Protein AF-A0A8S4H7A2-F1 (afdb_monomer)

Solvent-accessible surface area (backbone atoms only — not comparable to full-atom values): 16376 Å² total; per-residue (Å²): 145,78,62,74,72,66,72,37,70,70,54,50,32,74,58,41,62,72,49,67,80,36,40,67,47,46,45,48,53,52,53,68,55,73,72,43,77,89,85,39,53,89,35,38,66,83,70,72,69,86,75,44,42,96,46,70,69,40,38,53,50,53,40,40,52,45,18,42,51,46,50,49,40,44,21,34,78,66,70,45,54,79,74,43,62,88,41,84,44,84,48,58,55,58,54,22,52,49,50,52,41,45,52,44,49,45,44,55,68,75,59,59,50,73,66,48,43,52,46,38,45,53,28,36,66,75,75,41,48,66,53,31,67,75,58,66,42,67,69,56,72,82,56,74,57,54,72,71,53,40,54,45,53,37,28,31,45,45,22,58,71,56,41,58,85,40,41,75,70,48,60,64,74,44,82,57,60,45,59,65,40,68,56,39,32,47,7,53,53,42,47,55,50,47,57,54,32,44,74,69,62,74,52,56,68,39,53,39,50,51,50,48,53,52,49,52,55,22,68,74,33,82,92,56,36,87,56,76,88,61,91,53,92,61,89,76,92,76,81,93,68,99,58,80,42,64,47,59,44,80,54,100,90,39,81,43,78,43,46,35,68,77,98,53,75,63,59,73,63,71,73,90,76,91,78,83,87,128

Organism: Plasmodium vivax (NCBI:txid5855)

Mean predicted aligned error: 10.39 Å

Structure (mmCIF, N/CA/C/O backbone):
data_AF-A0A8S4H7A2-F1
#
_entry.id   AF-A0A8S4H7A2-F1
#
loop_
_atom_site.group_PDB
_atom_site.id
_atom_site.type_symbol
_atom_site.label_atom_id
_atom_site.label_alt_id
_atom_site.label_comp_id
_atom_site.label_asym_id
_atom_site.label_entity_id
_atom_site.label_seq_id
_atom_site.pdbx_PDB_ins_code
_atom_site.Cartn_x
_atom_site.Cartn_y
_atom_site.Cartn_z
_atom_site.occupancy
_atom_site.B_iso_or_equiv
_atom_site.auth_seq_id
_atom_site.auth_comp_id
_atom_site.auth_asym_id
_atom_site.auth_atom_id
_atom_site.pdbx_PDB_model_num
ATOM 1 N N . MET A 1 1 ? 7.819 -11.520 15.059 1.00 37.25 1 MET A N 1
ATOM 2 C CA . MET A 1 1 ? 8.134 -12.056 13.715 1.00 37.25 1 MET A CA 1
ATOM 3 C C . MET A 1 1 ? 7.460 -13.416 13.524 1.00 37.25 1 MET A C 1
ATOM 5 O O . MET A 1 1 ? 7.965 -14.397 14.048 1.00 37.25 1 MET A O 1
ATOM 9 N N . SER A 1 2 ? 6.306 -13.430 12.837 1.00 34.25 2 SER A N 1
ATOM 10 C CA . SER A 1 2 ? 5.724 -14.521 12.006 1.00 34.25 2 SER A CA 1
ATOM 11 C C . SER A 1 2 ? 4.267 -14.216 11.583 1.00 34.25 2 SER A C 1
ATOM 13 O O . SER A 1 2 ? 3.755 -14.893 10.697 1.00 34.25 2 SER A O 1
ATOM 15 N N . GLY A 1 3 ? 3.627 -13.179 12.148 1.00 49.59 3 GLY A N 1
ATOM 16 C CA . GLY A 1 3 ? 2.227 -12.810 11.871 1.00 49.59 3 GLY A CA 1
ATOM 17 C C . GLY A 1 3 ? 1.966 -12.025 10.577 1.00 49.59 3 GLY A C 1
ATOM 18 O O . GLY A 1 3 ? 0.858 -12.068 10.066 1.00 49.59 3 GLY A O 1
ATOM 19 N N . ASP A 1 4 ? 2.958 -11.354 9.980 1.00 52.16 4 ASP A N 1
ATOM 20 C CA . ASP A 1 4 ? 2.708 -10.442 8.841 1.00 52.16 4 ASP A CA 1
ATOM 21 C C . ASP A 1 4 ? 2.129 -11.154 7.602 1.00 52.16 4 ASP A C 1
ATOM 23 O O . ASP A 1 4 ? 1.347 -10.578 6.849 1.00 52.16 4 ASP A O 1
ATOM 27 N N . LYS A 1 5 ? 2.463 -12.439 7.404 1.00 58.16 5 LYS A N 1
ATOM 28 C CA . LYS A 1 5 ? 1.896 -13.261 6.319 1.00 58.16 5 LYS A CA 1
ATOM 29 C C . LYS A 1 5 ? 0.475 -13.747 6.611 1.00 58.16 5 LYS A C 1
ATOM 31 O O . LYS A 1 5 ? -0.138 -14.361 5.740 1.00 58.16 5 LYS A O 1
ATOM 36 N N . GLU A 1 6 ? -0.038 -13.575 7.825 1.00 67.75 6 GLU A N 1
ATOM 37 C CA . GLU A 1 6 ? -1.386 -13.992 8.226 1.00 67.75 6 GLU A CA 1
ATOM 38 C C . GLU A 1 6 ? -2.464 -13.029 7.713 1.00 67.75 6 GLU A C 1
ATOM 40 O O . GLU A 1 6 ? -3.581 -13.465 7.435 1.00 67.75 6 GLU A O 1
ATOM 45 N N . TYR A 1 7 ? -2.093 -11.769 7.470 1.00 79.50 7 TYR A N 1
ATOM 46 C CA . TYR A 1 7 ? -3.005 -10.666 7.160 1.00 79.50 7 TYR A CA 1
ATOM 47 C C . TYR A 1 7 ? -2.821 -10.124 5.734 1.00 79.50 7 TYR A C 1
ATOM 49 O O . TYR A 1 7 ? -2.590 -8.931 5.524 1.00 79.50 7 TYR A O 1
ATOM 57 N N . THR A 1 8 ? -2.862 -11.007 4.736 1.00 85.38 8 THR A N 1
ATOM 58 C CA . THR A 1 8 ? -2.916 -10.606 3.317 1.00 85.38 8 THR A CA 1
ATOM 59 C C . THR A 1 8 ? -4.362 -10.422 2.873 1.00 85.38 8 THR A C 1
ATOM 61 O O . THR A 1 8 ? -5.263 -11.056 3.438 1.00 85.38 8 THR A O 1
ATOM 64 N N . LEU A 1 9 ? -4.610 -9.602 1.846 1.00 86.88 9 LEU A N 1
ATOM 65 C CA . LEU A 1 9 ? -5.985 -9.328 1.418 1.00 86.88 9 LEU A CA 1
ATOM 66 C C . LEU A 1 9 ? -6.750 -10.599 1.030 1.00 86.88 9 LEU A C 1
ATOM 68 O O . LEU A 1 9 ? -7.905 -10.768 1.419 1.00 86.88 9 LEU A O 1
ATOM 72 N N . ASP A 1 10 ? -6.108 -11.529 0.323 1.00 85.12 10 ASP A N 1
ATOM 73 C CA . ASP A 1 10 ? -6.742 -12.790 -0.071 1.00 85.12 10 ASP A CA 1
ATOM 74 C C . ASP A 1 10 ? -7.152 -13.650 1.130 1.00 85.12 10 ASP A C 1
ATOM 76 O O . ASP A 1 10 ? -8.210 -14.285 1.112 1.00 85.12 10 ASP A O 1
ATOM 80 N N . LYS A 1 11 ? -6.355 -13.653 2.204 1.00 87.00 11 LYS A N 1
ATOM 81 C CA . LYS A 1 11 ? -6.703 -14.367 3.438 1.00 87.00 11 LYS A CA 1
ATOM 82 C C . LYS A 1 11 ? -7.898 -13.725 4.131 1.00 87.00 11 LYS A C 1
ATOM 84 O O . LYS A 1 11 ? -8.838 -14.438 4.483 1.00 87.00 11 LYS A O 1
ATOM 89 N N . ILE A 1 12 ? -7.899 -12.395 4.240 1.00 85.69 12 ILE A N 1
ATOM 90 C CA . ILE A 1 12 ? -9.018 -11.632 4.804 1.00 85.69 12 ILE A CA 1
ATOM 91 C C . ILE A 1 12 ? -10.288 -11.896 3.987 1.00 85.69 12 ILE A C 1
ATOM 93 O O . ILE A 1 12 ? -11.307 -12.283 4.554 1.00 85.69 12 ILE A O 1
ATOM 97 N N . LYS A 1 13 ? -10.223 -11.799 2.654 1.00 86.31 13 LYS A N 1
ATOM 98 C CA . LYS A 1 13 ? -11.349 -12.080 1.751 1.00 86.31 13 LYS A CA 1
ATOM 99 C C . LYS A 1 13 ? -11.888 -13.499 1.907 1.00 86.31 13 LYS A C 1
ATOM 101 O O . LYS A 1 13 ? -13.098 -13.701 1.846 1.00 86.31 13 LYS A O 1
ATOM 106 N N . ASN A 1 14 ? -11.024 -14.500 2.076 1.00 85.81 14 ASN A N 1
ATOM 107 C CA . ASN A 1 14 ? -11.461 -15.892 2.216 1.00 85.81 14 ASN A CA 1
ATOM 108 C C . ASN A 1 14 ? -12.278 -16.138 3.491 1.00 85.81 14 ASN A C 1
ATOM 110 O O . ASN A 1 14 ? -13.070 -17.079 3.527 1.00 85.81 14 ASN A O 1
ATOM 114 N N . LYS A 1 15 ? -12.112 -15.296 4.515 1.00 84.75 15 LYS A N 1
ATOM 115 C CA . LYS A 1 15 ? -12.937 -15.314 5.731 1.00 84.75 15 LYS A CA 1
ATOM 116 C C . LYS A 1 15 ? -14.135 -14.373 5.631 1.00 84.75 15 LYS A C 1
ATOM 118 O O . LYS A 1 15 ? -15.235 -14.735 6.037 1.00 84.75 15 LYS A O 1
ATOM 123 N N . HIS A 1 16 ? -13.941 -13.233 4.978 1.00 80.69 16 HIS A N 1
ATOM 124 C CA . HIS A 1 16 ? -14.924 -12.169 4.788 1.00 80.69 16 HIS A CA 1
ATOM 125 C C . HIS A 1 16 ? -15.329 -12.060 3.322 1.00 80.69 16 HIS A C 1
ATOM 127 O O . HIS A 1 16 ? -14.967 -11.115 2.621 1.00 80.69 16 HIS A O 1
ATOM 133 N N . LEU A 1 17 ? -16.096 -13.042 2.838 1.00 83.00 17 LEU A N 1
ATOM 134 C CA . LEU A 1 17 ? -16.440 -13.156 1.413 1.00 83.00 17 LEU A CA 1
ATOM 135 C C . LEU A 1 17 ? -17.127 -11.911 0.843 1.00 83.00 17 LEU A C 1
ATOM 137 O O . LEU A 1 17 ? -17.001 -11.653 -0.350 1.00 83.00 17 LEU A O 1
ATOM 141 N N . PHE A 1 18 ? -17.812 -11.119 1.673 1.00 79.81 18 PHE A N 1
ATOM 142 C CA . PHE A 1 18 ? -18.458 -9.880 1.240 1.00 79.81 18 PHE A CA 1
ATOM 143 C C . PHE A 1 18 ? -17.475 -8.851 0.659 1.00 79.81 18 PHE A C 1
ATOM 145 O O . PHE A 1 18 ? -17.904 -8.032 -0.147 1.00 79.81 18 PHE A O 1
ATOM 152 N N . ILE A 1 19 ? -16.182 -8.910 1.014 1.00 83.44 19 ILE A N 1
ATOM 153 C CA . ILE A 1 19 ? -15.131 -8.026 0.477 1.00 83.44 19 ILE A CA 1
ATOM 154 C C . ILE A 1 19 ? -15.055 -8.125 -1.051 1.00 83.44 19 ILE A C 1
ATOM 156 O O . ILE A 1 19 ? -14.768 -7.138 -1.721 1.00 83.44 19 ILE A O 1
ATOM 160 N N . GLN A 1 20 ? -15.380 -9.289 -1.623 1.00 83.31 20 GLN A N 1
ATOM 161 C CA . GLN A 1 20 ? -15.285 -9.508 -3.067 1.00 83.31 20 GLN A CA 1
ATOM 162 C C . GLN A 1 20 ? -16.252 -8.659 -3.902 1.00 83.31 20 GLN A C 1
ATOM 164 O O . GLN A 1 20 ? -16.069 -8.556 -5.108 1.00 83.31 20 GLN A O 1
ATOM 169 N N . ASN A 1 21 ? -17.276 -8.086 -3.267 1.00 81.19 21 ASN A N 1
ATOM 170 C CA . ASN A 1 21 ? -18.297 -7.283 -3.931 1.00 81.19 21 ASN A CA 1
ATOM 171 C C . ASN A 1 21 ? -17.943 -5.786 -3.957 1.00 81.19 21 ASN A C 1
ATOM 173 O O . ASN A 1 21 ? -18.755 -4.991 -4.416 1.00 81.19 21 ASN A O 1
ATOM 177 N N . TYR A 1 22 ? -16.778 -5.401 -3.427 1.00 85.31 22 TYR A N 1
ATOM 178 C CA . TYR A 1 22 ? -16.338 -4.010 -3.362 1.00 85.31 22 TYR A CA 1
ATOM 179 C C . TYR A 1 22 ? -15.386 -3.667 -4.503 1.00 85.31 22 TYR A C 1
ATOM 181 O O . TYR A 1 22 ? -14.537 -4.475 -4.896 1.00 85.31 22 TYR A O 1
ATOM 189 N N . ASP A 1 23 ? -15.480 -2.421 -4.960 1.00 88.00 23 ASP A N 1
ATOM 190 C CA . ASP A 1 23 ? -14.604 -1.840 -5.981 1.00 88.00 23 ASP A CA 1
ATOM 191 C C . ASP A 1 23 ? -13.132 -2.007 -5.614 1.00 88.00 23 ASP A C 1
ATOM 193 O O . ASP A 1 23 ? -12.339 -2.438 -6.446 1.00 88.00 23 ASP A O 1
ATOM 197 N N . PHE A 1 24 ? -12.795 -1.798 -4.336 1.00 88.88 24 PHE A N 1
ATOM 198 C CA . PHE A 1 24 ? -11.458 -2.033 -3.797 1.00 88.88 24 PHE A CA 1
ATOM 199 C C . PHE A 1 24 ? -10.888 -3.406 -4.179 1.00 88.88 24 PHE A C 1
ATOM 201 O O . PHE A 1 24 ? -9.776 -3.489 -4.695 1.00 88.88 24 PHE A O 1
ATOM 208 N N . TYR A 1 25 ? -11.637 -4.490 -3.948 1.00 89.88 25 TYR A N 1
ATOM 209 C CA . TYR A 1 25 ? -11.140 -5.840 -4.222 1.00 89.88 25 TYR A CA 1
ATOM 210 C C . TYR A 1 25 ? -11.020 -6.107 -5.724 1.00 89.88 25 TYR A C 1
ATOM 212 O O . TYR A 1 25 ? -10.079 -6.768 -6.165 1.00 89.88 25 TYR A O 1
ATOM 220 N N . THR A 1 26 ? -11.956 -5.572 -6.511 1.00 90.25 26 THR A N 1
ATOM 221 C CA . THR A 1 26 ? -11.927 -5.663 -7.977 1.00 90.25 26 THR A CA 1
ATOM 222 C C . THR A 1 26 ? -10.687 -4.965 -8.538 1.00 90.25 26 THR A C 1
ATOM 224 O O . THR A 1 26 ? -9.938 -5.566 -9.306 1.00 90.25 26 THR A O 1
ATOM 227 N N . ILE A 1 27 ? -10.419 -3.738 -8.086 1.00 91.56 27 ILE A N 1
ATOM 228 C CA . ILE A 1 27 ? -9.253 -2.941 -8.479 1.00 91.56 27 ILE A CA 1
ATOM 229 C C . ILE A 1 27 ? -7.952 -3.611 -8.019 1.00 91.56 27 ILE A C 1
ATOM 231 O O . ILE A 1 27 ? -7.035 -3.785 -8.820 1.00 91.56 27 ILE A O 1
ATOM 235 N N . TYR A 1 28 ? -7.884 -4.061 -6.761 1.00 92.12 28 TYR A N 1
ATOM 236 C CA . TYR A 1 28 ? -6.716 -4.765 -6.222 1.00 92.12 28 TYR A CA 1
ATOM 237 C C . TYR A 1 28 ? -6.351 -5.991 -7.066 1.00 92.12 28 TYR A C 1
ATOM 239 O O . TYR A 1 28 ? -5.182 -6.209 -7.378 1.00 92.12 28 TYR A O 1
ATOM 247 N N . LYS A 1 29 ? -7.339 -6.804 -7.457 1.00 91.31 29 LYS A N 1
ATOM 248 C CA . LYS A 1 29 ? -7.083 -7.991 -8.282 1.00 91.31 29 LYS A CA 1
ATOM 249 C C . LYS A 1 29 ? -6.512 -7.640 -9.643 1.00 91.31 29 LYS A C 1
ATOM 251 O O . LYS A 1 29 ? -5.610 -8.322 -10.124 1.00 91.31 29 LYS A O 1
ATOM 256 N N . GLU A 1 30 ? -7.018 -6.573 -10.245 1.00 91.31 30 GLU A N 1
ATOM 257 C CA . GLU A 1 30 ? -6.513 -6.100 -11.526 1.00 91.31 30 GLU A CA 1
ATOM 258 C C . GLU A 1 30 ? -5.064 -5.601 -11.422 1.00 91.31 30 GLU A C 1
ATOM 260 O O . GLU A 1 30 ? -4.283 -5.764 -12.362 1.00 91.31 30 GLU A O 1
ATOM 265 N N . PHE A 1 31 ? -4.654 -5.064 -10.271 1.00 92.56 31 PHE A N 1
ATOM 266 C CA . PHE A 1 31 ? -3.255 -4.701 -10.027 1.00 92.56 31 PHE A CA 1
ATOM 267 C C . PHE A 1 31 ? -2.300 -5.896 -10.000 1.00 92.56 31 PHE A C 1
ATOM 269 O O . PHE A 1 31 ? -1.106 -5.741 -10.280 1.00 92.56 31 PHE A O 1
ATOM 276 N N . ASP A 1 32 ? -2.807 -7.093 -9.704 1.00 88.69 32 ASP A N 1
ATOM 277 C CA . ASP A 1 32 ? -2.010 -8.313 -9.717 1.00 88.69 32 ASP A C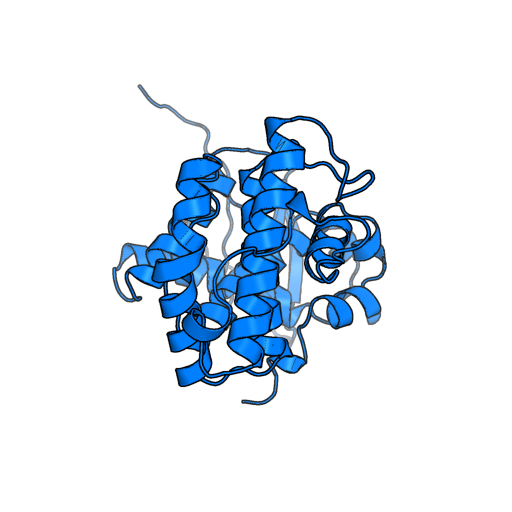A 1
ATOM 278 C C . ASP A 1 32 ? -1.857 -8.957 -11.087 1.00 88.69 32 ASP A C 1
ATOM 280 O O . ASP A 1 32 ? -0.900 -9.723 -11.292 1.00 88.69 32 ASP A O 1
ATOM 284 N N . ASN A 1 33 ? -2.737 -8.606 -12.024 1.00 85.31 33 ASN A N 1
ATOM 285 C CA . ASN A 1 33 ? -2.680 -9.104 -13.384 1.00 85.31 33 ASN A CA 1
ATOM 286 C C . ASN A 1 33 ? -1.371 -8.681 -14.048 1.00 85.31 33 ASN A C 1
ATOM 288 O O . ASN A 1 33 ? -0.955 -7.520 -14.012 1.00 85.31 33 ASN A O 1
ATOM 292 N N . GLN A 1 34 ? -0.696 -9.664 -14.644 1.00 70.31 34 GLN A N 1
ATOM 293 C CA . GLN A 1 34 ? 0.533 -9.408 -15.376 1.00 70.31 34 GLN A CA 1
ATOM 294 C C . GLN A 1 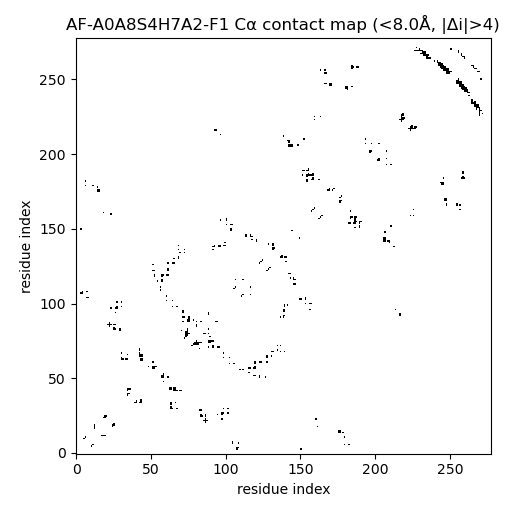34 ? 0.249 -8.497 -16.560 1.00 70.31 34 GLN A C 1
ATOM 296 O O . GLN A 1 34 ? -0.831 -8.526 -17.151 1.00 70.31 34 GLN A O 1
ATOM 301 N N . CYS A 1 35 ? 1.262 -7.727 -16.937 1.00 70.12 35 CYS A N 1
ATOM 302 C CA . CYS A 1 35 ? 1.191 -7.055 -18.209 1.00 70.12 35 CYS A CA 1
ATOM 303 C C . CYS A 1 35 ? 1.357 -8.078 -19.336 1.00 70.12 35 CYS A C 1
ATOM 305 O O . CYS A 1 35 ? 2.439 -8.641 -19.510 1.00 70.12 35 CYS A O 1
ATOM 307 N N . ASP A 1 36 ? 0.272 -8.347 -20.057 1.00 62.31 36 ASP A N 1
ATOM 308 C CA . ASP A 1 36 ? 0.273 -9.206 -21.234 1.00 62.31 36 ASP A CA 1
ATOM 309 C C . ASP A 1 36 ? 0.501 -8.349 -22.485 1.00 62.31 36 ASP A C 1
ATOM 311 O O . ASP A 1 36 ? -0.351 -7.549 -22.886 1.00 62.31 36 ASP A O 1
ATOM 315 N N . SER A 1 37 ? 1.660 -8.533 -23.118 1.00 54.06 37 SER A N 1
ATOM 316 C CA . SER A 1 37 ? 2.054 -7.825 -24.337 1.00 54.06 37 SER A CA 1
ATOM 317 C C . SER A 1 37 ? 1.217 -8.206 -25.566 1.00 54.06 37 SER A C 1
ATOM 319 O O . SER A 1 37 ? 1.370 -7.584 -26.620 1.00 54.06 37 SER A O 1
ATOM 321 N N . ALA A 1 38 ? 0.322 -9.194 -25.473 1.00 54.53 38 ALA A N 1
ATOM 322 C CA . ALA A 1 38 ? -0.631 -9.502 -26.534 1.00 54.53 38 ALA A CA 1
ATOM 323 C C . ALA A 1 38 ? -1.853 -8.565 -26.528 1.00 54.53 38 ALA A C 1
ATOM 325 O O . ALA A 1 38 ? -2.293 -8.162 -27.602 1.00 54.53 38 ALA A O 1
ATOM 326 N N . ASN A 1 39 ? -2.361 -8.185 -25.349 1.00 54.22 39 ASN A N 1
ATOM 327 C CA . ASN A 1 39 ? -3.652 -7.493 -25.212 1.00 54.22 39 ASN A CA 1
ATOM 328 C C . ASN A 1 39 ? -3.562 -6.099 -24.567 1.00 54.22 39 ASN A C 1
ATOM 330 O O . ASN A 1 39 ? -4.452 -5.287 -24.780 1.00 54.22 39 ASN A O 1
ATOM 334 N N . ASN A 1 40 ? -2.495 -5.810 -23.814 1.00 61.03 40 ASN A N 1
ATOM 335 C CA . ASN A 1 40 ? -2.378 -4.638 -22.939 1.00 61.03 40 ASN A CA 1
ATOM 336 C C . ASN A 1 40 ? -0.973 -4.001 -23.022 1.00 61.03 40 ASN A C 1
ATOM 338 O O . ASN A 1 40 ? -0.380 -3.652 -22.002 1.00 61.03 40 ASN A O 1
ATOM 342 N N . ARG A 1 41 ? -0.396 -3.870 -24.229 1.00 63.56 41 ARG A N 1
ATOM 343 C CA . ARG A 1 41 ? 0.973 -3.324 -24.412 1.00 63.56 41 ARG A CA 1
ATOM 344 C C . ARG A 1 41 ? 1.145 -1.935 -23.811 1.00 63.56 41 ARG A C 1
ATOM 346 O O . ARG A 1 41 ? 2.221 -1.616 -23.321 1.00 63.56 41 ARG A O 1
ATOM 353 N N . ASP A 1 42 ? 0.082 -1.150 -23.856 1.00 69.69 42 ASP A N 1
ATOM 354 C CA . ASP A 1 42 ? 0.029 0.260 -23.492 1.00 69.69 42 ASP A CA 1
ATOM 355 C C . ASP A 1 42 ? 0.338 0.479 -22.002 1.00 69.69 42 ASP A C 1
ATOM 357 O O . ASP A 1 42 ? 0.895 1.504 -21.633 1.00 69.69 42 ASP A O 1
ATOM 361 N N . VAL A 1 43 ? 0.011 -0.502 -21.150 1.00 77.00 43 VAL A N 1
ATOM 362 C CA . VAL A 1 43 ? 0.261 -0.476 -19.697 1.00 77.00 43 VAL A CA 1
ATOM 363 C C . VAL A 1 43 ? 1.541 -1.224 -19.309 1.00 77.00 43 VAL A C 1
ATOM 365 O O . VAL A 1 43 ? 1.848 -1.350 -18.127 1.00 77.00 43 VAL A O 1
ATOM 368 N N . CYS A 1 44 ? 2.303 -1.772 -20.259 1.00 82.50 44 CYS A N 1
ATOM 369 C CA . CYS A 1 44 ? 3.531 -2.492 -19.926 1.00 82.50 44 CYS A CA 1
ATOM 370 C C . CYS A 1 44 ? 4.697 -1.528 -19.778 1.00 82.50 44 CYS A C 1
ATOM 372 O O . CYS A 1 44 ? 4.911 -0.669 -20.628 1.00 82.50 44 CYS A O 1
ATOM 374 N N . TYR A 1 45 ? 5.521 -1.756 -18.753 1.00 81.31 45 TYR A N 1
ATOM 375 C CA . TYR A 1 45 ? 6.819 -1.099 -18.659 1.00 81.31 45 TYR A CA 1
ATOM 376 C C . TYR A 1 45 ? 7.627 -1.358 -19.936 1.00 81.31 45 TYR A C 1
ATOM 378 O O . TYR A 1 45 ? 7.954 -2.508 -20.247 1.00 81.31 45 TYR A O 1
ATOM 386 N N . ASN A 1 46 ? 7.927 -0.288 -20.667 1.00 75.75 46 ASN A N 1
ATOM 387 C CA . ASN A 1 46 ? 8.602 -0.315 -21.966 1.00 75.75 46 ASN A CA 1
ATOM 388 C C . ASN A 1 46 ? 10.086 0.103 -21.886 1.00 75.75 46 ASN A C 1
ATOM 390 O O . ASN A 1 46 ? 10.775 0.092 -22.905 1.00 75.75 46 ASN A O 1
ATOM 394 N N . GLY A 1 47 ? 10.576 0.451 -20.691 1.00 73.19 47 GLY A N 1
ATOM 395 C CA . GLY A 1 47 ? 11.966 0.835 -20.443 1.00 73.19 47 GLY A CA 1
ATOM 396 C C . GLY A 1 47 ? 12.933 -0.347 -20.286 1.00 73.19 47 GLY A C 1
ATOM 397 O O . GLY A 1 47 ? 12.552 -1.522 -20.315 1.00 73.19 47 GLY A O 1
ATOM 398 N N . SER A 1 48 ? 14.214 -0.025 -20.079 1.00 71.56 48 SER A N 1
ATOM 399 C CA . SER A 1 48 ? 15.276 -1.012 -19.850 1.00 71.56 48 SER A CA 1
ATOM 400 C C . SER A 1 48 ? 15.047 -1.797 -18.553 1.00 71.56 48 SER A C 1
ATOM 402 O O . SER A 1 48 ? 15.000 -1.243 -17.457 1.00 71.56 48 SER A O 1
ATOM 404 N N . ILE A 1 49 ? 14.929 -3.122 -18.674 1.00 66.75 49 ILE A N 1
ATOM 405 C CA . ILE A 1 49 ? 14.712 -4.035 -17.540 1.00 66.75 49 ILE A CA 1
ATOM 406 C C . ILE A 1 49 ? 15.969 -4.145 -16.668 1.00 66.75 49 ILE A C 1
ATOM 408 O O . ILE A 1 49 ? 15.858 -4.333 -15.456 1.00 66.75 49 ILE A O 1
ATOM 412 N N . GLU A 1 50 ? 17.148 -4.033 -17.282 1.00 62.69 50 GLU A N 1
ATOM 413 C CA . GLU A 1 50 ? 18.450 -4.200 -16.625 1.00 62.69 50 GLU A CA 1
ATOM 414 C C . GLU A 1 50 ? 18.750 -3.071 -15.628 1.00 62.69 50 GLU A C 1
ATOM 416 O O . GLU A 1 50 ? 19.575 -3.239 -14.733 1.00 62.69 50 GLU A O 1
ATOM 421 N N . GLU A 1 51 ? 18.037 -1.947 -15.727 1.00 68.56 51 GLU A N 1
ATOM 422 C CA . GLU A 1 51 ? 18.256 -0.777 -14.877 1.00 68.56 51 GLU A CA 1
ATOM 423 C C . GLU A 1 51 ? 17.379 -0.740 -13.620 1.00 68.56 51 GLU A C 1
ATOM 425 O O . GLU A 1 51 ? 17.714 -0.020 -12.680 1.00 68.56 51 GLU A O 1
ATOM 430 N N . LEU A 1 52 ? 16.292 -1.522 -13.565 1.00 79.25 52 LEU A N 1
ATOM 431 C CA . LEU A 1 52 ? 15.295 -1.426 -12.491 1.00 79.25 52 LEU A CA 1
ATOM 432 C C . LEU A 1 52 ? 15.814 -1.931 -11.140 1.00 79.25 52 LEU A C 1
ATOM 434 O O . LEU A 1 52 ? 15.684 -1.249 -10.126 1.00 79.25 52 LEU A O 1
ATOM 438 N N . SER A 1 53 ? 16.349 -3.153 -11.104 1.00 85.88 53 SER A N 1
ATOM 439 C CA . SER A 1 53 ? 16.938 -3.761 -9.908 1.00 85.88 53 SER A CA 1
ATOM 440 C C . SER A 1 53 ? 17.618 -5.086 -10.247 1.00 85.88 53 SER A C 1
ATOM 442 O O . SER A 1 53 ? 17.164 -5.838 -11.109 1.00 85.88 53 SER A O 1
ATOM 444 N N . GLN A 1 54 ? 18.666 -5.425 -9.495 1.00 87.50 54 GLN A N 1
ATOM 445 C CA . GLN A 1 54 ? 19.274 -6.760 -9.534 1.00 87.50 54 GLN A CA 1
ATOM 446 C C . GLN A 1 54 ? 18.396 -7.840 -8.874 1.00 87.50 54 GLN A C 1
ATOM 448 O O . GLN A 1 54 ? 18.645 -9.030 -9.053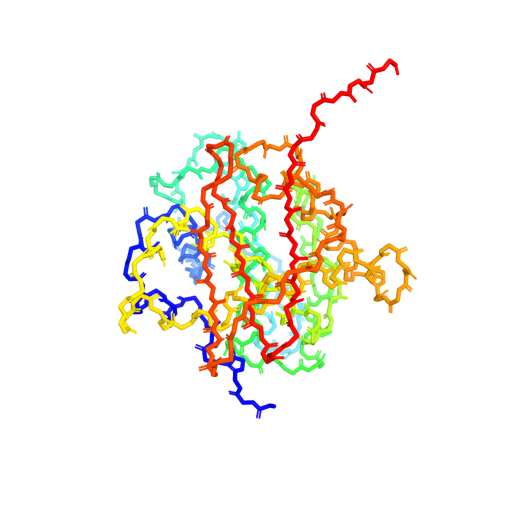 1.00 87.50 54 GLN A O 1
ATOM 453 N N . PHE A 1 55 ? 17.394 -7.445 -8.080 1.00 92.56 55 PHE A N 1
ATOM 454 C CA . PHE A 1 55 ? 16.515 -8.364 -7.358 1.00 92.56 55 PHE A CA 1
ATOM 455 C C . PHE A 1 55 ? 15.281 -8.700 -8.209 1.00 92.56 55 PHE A C 1
ATOM 457 O O . PHE A 1 55 ? 14.457 -7.812 -8.443 1.00 92.56 55 PHE A O 1
ATOM 464 N N . PRO A 1 56 ? 15.075 -9.967 -8.627 1.00 91.75 56 PRO A N 1
ATOM 465 C CA . PRO A 1 56 ? 13.966 -10.329 -9.513 1.00 91.75 56 PRO A CA 1
ATOM 466 C C . PRO A 1 56 ? 12.582 -9.954 -8.966 1.00 91.75 56 PRO A C 1
ATOM 468 O O . PRO A 1 56 ? 11.721 -9.505 -9.724 1.00 91.75 56 PRO A O 1
ATOM 471 N N . LYS A 1 57 ? 12.373 -10.090 -7.647 1.00 93.50 57 LYS A N 1
ATOM 472 C CA . LYS A 1 57 ? 11.122 -9.698 -6.977 1.00 93.50 57 LYS A CA 1
ATOM 473 C C . LYS A 1 57 ? 10.868 -8.195 -7.085 1.00 93.50 57 LYS A C 1
ATOM 475 O O . LYS A 1 57 ? 9.766 -7.786 -7.433 1.00 93.50 57 LYS A O 1
ATOM 480 N N . VAL A 1 58 ? 11.901 -7.386 -6.851 1.00 95.00 58 VAL A N 1
ATOM 481 C CA . VAL A 1 58 ? 11.827 -5.922 -6.950 1.00 95.00 58 VAL A CA 1
ATOM 482 C C . VAL A 1 58 ? 11.524 -5.501 -8.385 1.00 95.00 58 VAL A C 1
ATOM 484 O O . VAL A 1 58 ? 10.593 -4.737 -8.616 1.00 95.00 58 VAL A O 1
ATOM 487 N N . THR A 1 59 ? 12.234 -6.066 -9.363 1.00 92.25 59 THR A N 1
ATOM 488 C CA . THR A 1 59 ? 12.005 -5.789 -10.789 1.00 92.25 59 THR A CA 1
ATOM 489 C C . THR A 1 59 ? 10.580 -6.136 -11.217 1.00 92.25 59 THR A C 1
ATOM 491 O O . THR A 1 59 ? 9.945 -5.371 -11.942 1.00 92.25 59 THR A O 1
ATOM 494 N N . LYS A 1 60 ? 10.042 -7.269 -10.750 1.00 91.38 60 LYS A N 1
ATOM 495 C CA . LYS A 1 60 ? 8.649 -7.666 -11.003 1.00 91.38 60 LYS A CA 1
ATOM 496 C C . LYS A 1 60 ? 7.656 -6.658 -10.411 1.00 91.38 60 LYS A C 1
ATOM 498 O O . LYS A 1 60 ? 6.711 -6.282 -11.103 1.00 91.38 60 LYS A O 1
ATOM 503 N N . LEU A 1 61 ? 7.869 -6.213 -9.170 1.00 94.06 61 LEU A N 1
ATOM 504 C CA . LEU A 1 61 ? 6.987 -5.247 -8.508 1.00 94.06 61 LEU A CA 1
ATOM 505 C C . LEU A 1 61 ? 7.026 -3.869 -9.171 1.00 94.06 61 LEU A C 1
ATOM 507 O O . LEU A 1 61 ? 5.965 -3.308 -9.413 1.00 94.06 61 LEU A O 1
ATOM 511 N N . LEU A 1 62 ? 8.204 -3.362 -9.548 1.00 93.38 62 LEU A N 1
ATOM 512 C CA . LEU A 1 62 ? 8.332 -2.076 -10.248 1.00 93.38 62 LEU A CA 1
ATOM 513 C C . LEU A 1 62 ? 7.599 -2.070 -11.592 1.00 93.38 62 LEU A C 1
ATOM 515 O O . LEU A 1 62 ? 6.896 -1.114 -11.906 1.00 93.38 62 LEU A O 1
ATOM 519 N N . LYS A 1 63 ? 7.693 -3.163 -12.360 1.00 90.25 63 LYS A N 1
ATOM 520 C CA . LYS A 1 63 ? 6.956 -3.309 -13.627 1.00 90.25 63 LYS A CA 1
ATOM 521 C C . LYS A 1 63 ? 5.446 -3.282 -13.428 1.00 90.25 63 LYS A C 1
ATOM 523 O O . LYS A 1 63 ? 4.740 -2.634 -14.196 1.00 90.25 63 LYS A O 1
ATOM 528 N N . LYS A 1 64 ? 4.954 -4.001 -12.415 1.00 91.88 64 LYS A N 1
ATOM 529 C CA . LYS A 1 64 ? 3.529 -3.986 -12.074 1.00 91.88 64 LYS A CA 1
ATOM 530 C C . LYS A 1 64 ? 3.095 -2.596 -11.610 1.00 91.88 64 LYS A C 1
ATOM 532 O O . LYS A 1 64 ? 2.084 -2.102 -12.085 1.00 91.88 64 LYS A O 1
ATOM 537 N N . LEU A 1 65 ? 3.879 -1.953 -10.743 1.00 93.25 65 LEU A N 1
ATOM 538 C CA . LEU A 1 65 ? 3.591 -0.617 -10.230 1.00 93.25 65 LEU A CA 1
ATOM 539 C C . LEU A 1 65 ? 3.462 0.409 -11.363 1.00 93.25 65 LEU A C 1
ATOM 541 O O . LEU A 1 65 ? 2.466 1.123 -11.416 1.00 93.25 65 LEU A O 1
ATOM 545 N N . TYR A 1 66 ? 4.410 0.411 -12.305 1.00 91.19 66 TYR A N 1
ATOM 546 C CA . TYR A 1 66 ? 4.340 1.222 -13.521 1.00 91.19 66 TYR A CA 1
ATOM 547 C C . TYR A 1 66 ? 3.029 1.001 -14.282 1.00 91.19 66 TYR A C 1
ATOM 549 O O . TYR A 1 66 ? 2.290 1.945 -14.560 1.00 91.19 66 TYR A O 1
ATOM 557 N N . GLY A 1 67 ? 2.705 -0.259 -14.587 1.00 89.75 67 GLY A N 1
ATOM 558 C CA . GLY A 1 67 ? 1.508 -0.555 -15.365 1.00 89.75 67 GLY A CA 1
ATOM 559 C C . GLY A 1 67 ? 0.221 -0.195 -14.641 1.00 89.75 67 GLY A C 1
ATOM 560 O O . GLY A 1 67 ? -0.719 0.306 -15.254 1.00 89.75 67 GLY A O 1
ATOM 561 N N . ASN A 1 68 ? 0.193 -0.376 -13.325 1.00 92.19 68 ASN A N 1
ATOM 562 C CA . ASN A 1 68 ? -0.958 -0.036 -12.506 1.00 92.19 68 ASN A CA 1
ATOM 563 C C . ASN A 1 68 ? -1.206 1.478 -12.458 1.00 92.19 68 ASN A C 1
ATOM 565 O O . ASN A 1 68 ? -2.365 1.881 -12.513 1.00 92.19 68 ASN A O 1
ATOM 569 N N . LEU A 1 69 ? -0.161 2.316 -12.465 1.00 91.69 69 LEU A N 1
ATOM 570 C CA . LEU A 1 69 ? -0.321 3.768 -12.629 1.00 91.69 69 LEU A CA 1
ATOM 571 C C . LEU A 1 69 ? -0.984 4.116 -13.967 1.00 91.69 69 LEU A C 1
ATOM 573 O O . LEU A 1 69 ? -1.954 4.872 -13.991 1.00 91.69 69 LEU A O 1
ATOM 577 N N . HIS A 1 70 ? -0.541 3.505 -15.069 1.00 88.44 70 HIS A N 1
ATOM 578 C CA . HIS A 1 70 ? -1.162 3.732 -16.379 1.00 88.44 70 HIS A CA 1
ATOM 579 C C . HIS A 1 70 ? -2.623 3.241 -16.425 1.00 88.44 70 HIS A C 1
ATOM 581 O O . HIS A 1 70 ? -3.478 3.884 -17.046 1.00 88.44 70 HIS A O 1
ATOM 587 N N . LYS A 1 71 ? -2.949 2.120 -15.757 1.00 89.06 71 LYS A N 1
ATOM 588 C CA . LYS A 1 71 ? -4.338 1.634 -15.632 1.00 89.06 71 LYS A CA 1
ATOM 589 C C . LYS A 1 71 ? -5.222 2.645 -14.898 1.00 89.06 71 LYS A C 1
ATOM 591 O O . LYS A 1 71 ? 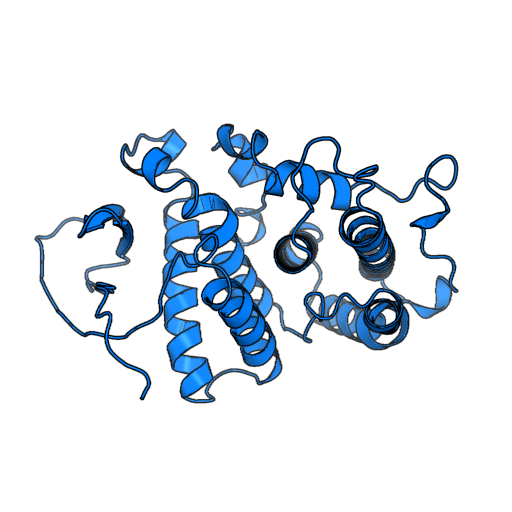-6.326 2.919 -15.373 1.00 89.06 71 LYS A O 1
ATOM 596 N N . ILE A 1 72 ? -4.741 3.216 -13.788 1.00 90.38 72 ILE A N 1
ATOM 597 C CA . ILE A 1 72 ? -5.457 4.260 -13.034 1.00 90.38 72 ILE A CA 1
ATOM 598 C C . ILE A 1 72 ? -5.675 5.483 -13.918 1.00 90.38 72 ILE A C 1
ATOM 600 O O . ILE A 1 72 ? -6.821 5.868 -14.131 1.00 90.38 72 ILE A O 1
ATOM 604 N N . PHE A 1 73 ? -4.609 6.028 -14.508 1.00 87.06 73 PHE A N 1
ATOM 605 C CA . PHE A 1 73 ? -4.683 7.186 -15.402 1.00 87.06 73 PHE A CA 1
ATOM 606 C C . PHE A 1 73 ? -5.709 6.992 -16.523 1.00 87.06 73 PHE A C 1
ATOM 608 O O . PHE A 1 73 ? -6.584 7.825 -16.751 1.00 87.06 73 PHE A O 1
ATOM 615 N N . SER A 1 74 ? -5.641 5.845 -17.201 1.00 83.94 74 SER A N 1
ATOM 616 C CA . SER A 1 74 ? -6.554 5.528 -18.298 1.00 83.94 74 SER A CA 1
ATOM 617 C C . SER A 1 74 ? -8.010 5.421 -17.848 1.00 83.94 74 SER A C 1
ATOM 619 O O . SER A 1 74 ? -8.905 5.712 -18.638 1.00 83.94 74 SER A 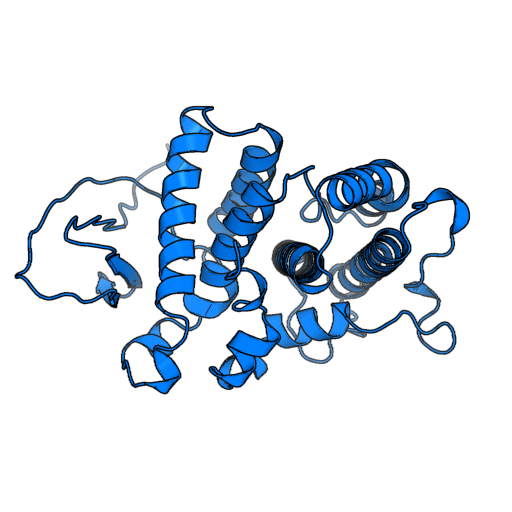O 1
ATOM 621 N N . SER A 1 75 ? -8.255 5.000 -16.608 1.00 84.81 75 SER A N 1
ATOM 622 C CA . SER A 1 75 ? -9.610 4.791 -16.096 1.00 84.81 75 SER A CA 1
ATOM 623 C C . SER A 1 75 ? -10.216 6.081 -15.544 1.00 84.81 75 SER A C 1
ATOM 625 O O . SER A 1 75 ? -11.369 6.368 -15.858 1.00 84.81 75 SER A O 1
ATOM 627 N N . VAL A 1 76 ? -9.431 6.881 -14.810 1.00 80.19 76 VAL A N 1
ATOM 628 C CA . VAL A 1 76 ? -9.866 8.163 -14.228 1.00 80.19 76 VAL A CA 1
ATOM 629 C C . VAL A 1 76 ? -9.971 9.245 -15.308 1.00 80.19 76 VAL A C 1
ATOM 631 O O . VAL A 1 76 ? -11.052 9.768 -15.551 1.00 80.19 76 VAL A O 1
ATOM 634 N N . GLU A 1 77 ? -8.871 9.576 -15.995 1.00 72.06 77 GLU A N 1
ATOM 635 C CA . GLU A 1 77 ? -8.809 10.770 -16.855 1.00 72.06 77 GLU A CA 1
ATOM 636 C C . GLU A 1 77 ? -9.545 10.574 -18.180 1.00 72.06 77 GLU A C 1
ATOM 638 O O . GLU A 1 77 ? -10.196 11.483 -18.695 1.00 72.06 77 GLU A O 1
ATOM 643 N N . ARG A 1 78 ? -9.473 9.369 -18.757 1.00 63.84 78 ARG A N 1
ATOM 644 C CA . ARG A 1 78 ? -10.151 9.100 -20.034 1.00 63.84 78 ARG A CA 1
ATOM 645 C C . ARG A 1 78 ? -11.615 8.709 -19.847 1.00 63.84 78 ARG A C 1
ATOM 647 O O . ARG A 1 78 ? -12.276 8.488 -20.862 1.00 63.84 78 ARG A O 1
ATOM 654 N N . HIS A 1 79 ? -12.097 8.577 -18.602 1.00 65.19 79 HIS A N 1
ATOM 655 C CA . HIS A 1 79 ? -13.409 8.016 -18.239 1.00 65.19 79 HIS A CA 1
ATOM 656 C C . HIS A 1 79 ? -13.727 6.713 -18.989 1.00 65.19 79 HIS A C 1
ATOM 658 O O . HIS A 1 79 ? -14.861 6.418 -19.368 1.00 65.19 79 HIS A O 1
ATOM 664 N N . ARG A 1 80 ? -12.676 5.942 -19.270 1.00 68.38 80 ARG A N 1
ATOM 665 C CA . ARG A 1 80 ? -12.717 4.679 -19.998 1.00 68.38 80 ARG A CA 1
ATOM 666 C C . ARG A 1 80 ? -12.210 3.640 -19.027 1.00 68.38 80 ARG A C 1
ATOM 668 O O . ARG A 1 80 ? -11.050 3.245 -19.101 1.00 68.38 80 ARG A O 1
ATOM 675 N N . ASN A 1 81 ? -13.067 3.236 -18.096 1.00 72.00 81 ASN A N 1
ATOM 676 C CA . ASN A 1 81 ? -12.766 2.138 -17.192 1.00 72.00 81 ASN A CA 1
ATOM 677 C C . ASN A 1 81 ? -12.710 0.809 -17.971 1.00 72.00 81 ASN A C 1
ATOM 679 O O . ASN A 1 81 ? -13.643 0.012 -17.977 1.00 72.00 81 ASN A O 1
ATOM 683 N N . ILE A 1 82 ? -11.618 0.617 -18.708 1.00 80.00 82 ILE A N 1
ATOM 684 C CA . ILE A 1 82 ? -11.369 -0.549 -19.560 1.00 80.00 82 ILE A CA 1
ATOM 685 C C . ILE A 1 82 ? -10.636 -1.658 -18.805 1.00 80.00 82 ILE A C 1
ATOM 687 O O . ILE A 1 82 ? -10.617 -2.792 -19.273 1.00 80.00 82 ILE A O 1
ATOM 691 N N . TYR A 1 83 ? -10.044 -1.337 -17.649 1.00 84.12 83 TYR A N 1
ATOM 692 C CA . TYR A 1 83 ? -9.233 -2.269 -16.865 1.00 84.12 83 TYR A CA 1
ATOM 693 C C . TYR A 1 83 ? -9.974 -2.797 -15.638 1.00 84.12 83 TYR A C 1
ATOM 695 O O . TYR A 1 83 ? -9.918 -3.989 -15.362 1.00 84.12 83 TYR A O 1
ATOM 703 N N . PHE A 1 84 ? -10.704 -1.947 -14.915 1.00 87.19 84 PHE A N 1
ATOM 704 C CA . PHE A 1 84 ? -11.296 -2.305 -13.623 1.00 87.19 84 PHE A CA 1
ATOM 705 C C . PHE A 1 84 ? -12.760 -2.759 -13.725 1.00 87.19 84 PHE A C 1
ATOM 707 O O . PHE A 1 84 ? -13.482 -2.797 -12.726 1.00 87.19 84 PHE A O 1
ATOM 714 N N . GLY A 1 85 ? -13.210 -3.129 -14.927 1.00 84.06 85 GLY A N 1
ATOM 715 C CA . GLY A 1 85 ? -14.556 -3.642 -15.172 1.00 84.06 85 GLY A CA 1
ATOM 716 C C . GLY A 1 85 ? -15.640 -2.653 -14.738 1.00 84.06 85 GLY A C 1
ATOM 717 O O . GLY A 1 85 ? -15.726 -1.552 -15.266 1.00 84.06 85 GLY A O 1
ATOM 718 N N . ASN A 1 86 ? -16.472 -3.060 -13.776 1.00 82.88 86 ASN A N 1
ATOM 719 C CA . ASN A 1 86 ? -17.572 -2.238 -13.256 1.00 82.88 86 ASN A CA 1
ATOM 720 C C . ASN A 1 86 ? -17.204 -1.441 -11.992 1.00 82.88 86 ASN A C 1
ATOM 722 O O . ASN A 1 86 ? -18.086 -0.803 -11.421 1.00 82.88 86 ASN A O 1
ATOM 726 N N . ALA A 1 87 ? -15.955 -1.513 -11.520 1.00 84.44 87 ALA A N 1
ATOM 727 C CA . ALA A 1 87 ? -15.547 -0.802 -10.311 1.00 84.44 87 ALA A CA 1
ATOM 728 C C . ALA A 1 87 ? -15.621 0.718 -10.514 1.00 84.44 87 ALA A C 1
ATOM 730 O O . ALA A 1 87 ? -15.266 1.209 -11.583 1.00 84.44 87 ALA A O 1
ATOM 731 N N . ASN A 1 88 ? -16.033 1.487 -9.508 1.00 82.19 88 ASN A N 1
ATOM 732 C CA . ASN A 1 88 ? -15.943 2.939 -9.601 1.00 82.19 88 ASN A CA 1
ATOM 733 C C . ASN A 1 88 ? -14.473 3.384 -9.502 1.00 82.19 88 ASN A C 1
ATOM 735 O O . ASN A 1 88 ? -13.802 3.138 -8.499 1.00 82.19 88 ASN A O 1
ATOM 739 N N . THR A 1 89 ? -13.991 4.054 -10.549 1.00 81.81 89 THR A N 1
ATOM 740 C CA . THR A 1 89 ? -12.635 4.615 -10.636 1.00 81.81 89 THR A CA 1
ATOM 741 C C . THR A 1 89 ? -12.656 6.113 -10.913 1.00 81.81 89 THR A C 1
ATOM 743 O O . THR A 1 89 ? -11.698 6.642 -11.463 1.00 81.81 89 THR A O 1
ATOM 746 N N . ASP A 1 90 ? -13.753 6.798 -10.597 1.00 78.12 90 ASP A N 1
ATOM 747 C CA . ASP A 1 90 ? -13.903 8.231 -10.875 1.00 78.12 90 ASP A CA 1
ATOM 748 C C . ASP A 1 90 ? -13.012 9.088 -9.963 1.00 78.12 90 ASP A C 1
ATOM 750 O O . ASP A 1 90 ? -12.758 10.256 -10.246 1.00 78.12 90 ASP A O 1
ATOM 754 N N . ASP A 1 91 ? -12.514 8.496 -8.875 1.00 82.75 91 ASP A N 1
ATOM 755 C CA . ASP A 1 91 ? -11.645 9.144 -7.906 1.00 82.75 91 ASP A CA 1
ATOM 756 C C . ASP A 1 91 ? -10.216 8.585 -7.970 1.00 82.75 91 ASP A C 1
ATOM 758 O O . ASP A 1 91 ? -9.924 7.474 -7.506 1.00 82.75 91 ASP A O 1
ATOM 762 N N . GLU A 1 92 ? -9.301 9.385 -8.523 1.00 85.56 92 GLU A N 1
ATOM 763 C CA . GLU A 1 92 ? -7.871 9.065 -8.561 1.00 85.56 92 GLU A CA 1
ATOM 764 C C . GLU A 1 92 ? -7.263 8.881 -7.171 1.00 85.56 92 GLU A C 1
ATOM 766 O O . GLU A 1 92 ? -6.425 7.998 -6.996 1.00 85.56 92 GLU A O 1
ATOM 771 N N . LYS A 1 93 ? -7.677 9.664 -6.167 1.00 86.38 93 LYS A N 1
ATOM 772 C CA . LYS A 1 93 ? -7.097 9.599 -4.822 1.00 86.38 93 LYS A CA 1
ATOM 773 C C . LYS A 1 93 ? -7.392 8.246 -4.195 1.00 86.38 93 LYS A C 1
ATOM 775 O O . LYS A 1 93 ? -6.503 7.627 -3.611 1.00 86.38 93 LYS A O 1
ATOM 780 N N . LEU A 1 94 ? -8.618 7.761 -4.377 1.00 84.88 94 LEU A N 1
ATOM 781 C CA . LEU A 1 94 ? -9.033 6.444 -3.913 1.00 84.88 94 LEU A CA 1
ATOM 782 C C . LEU A 1 94 ? -8.262 5.328 -4.628 1.00 84.88 94 LEU A C 1
ATOM 784 O O . LEU A 1 94 ? -7.711 4.438 -3.977 1.00 84.88 94 LEU A O 1
ATOM 788 N N . CYS A 1 95 ? -8.156 5.410 -5.956 1.00 89.56 95 CYS A N 1
ATOM 789 C CA . CYS A 1 95 ? -7.379 4.453 -6.740 1.00 89.56 95 CYS A CA 1
ATOM 790 C C . CYS A 1 95 ? -5.903 4.424 -6.303 1.00 89.56 95 CYS A C 1
ATOM 792 O O . CYS A 1 95 ? -5.307 3.350 -6.208 1.00 89.56 95 CYS A O 1
ATOM 794 N N . CYS A 1 96 ? -5.328 5.583 -5.970 1.00 91.62 96 CYS A N 1
ATOM 795 C CA . CYS A 1 96 ? -3.973 5.693 -5.440 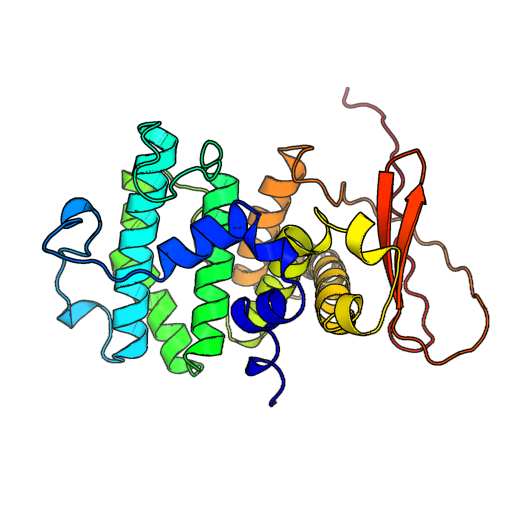1.00 91.62 96 CYS A CA 1
ATOM 796 C C . CYS A 1 96 ? -3.832 5.065 -4.047 1.00 91.62 96 CYS A C 1
ATOM 798 O O . CYS A 1 96 ? -2.872 4.330 -3.821 1.00 91.62 96 CYS A O 1
ATOM 800 N N . ILE A 1 97 ? -4.790 5.261 -3.130 1.00 90.81 97 ILE A N 1
ATOM 801 C CA . ILE A 1 97 ? -4.797 4.560 -1.830 1.00 90.81 97 ILE A CA 1
ATOM 802 C C . ILE A 1 97 ? -4.831 3.042 -2.040 1.00 90.81 97 ILE A C 1
ATOM 804 O O . ILE A 1 97 ? -4.091 2.305 -1.386 1.00 90.81 97 ILE A O 1
ATOM 808 N N . TYR 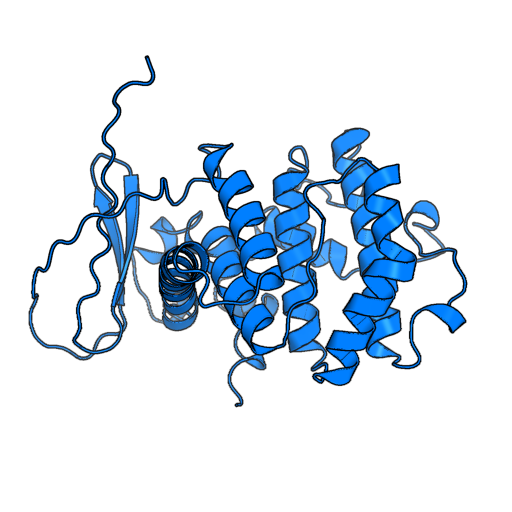A 1 98 ? -5.649 2.561 -2.978 1.00 92.69 98 TYR A N 1
ATOM 809 C CA . TYR A 1 98 ? -5.745 1.133 -3.284 1.00 92.69 98 TYR A CA 1
ATOM 810 C C . TYR A 1 98 ? -4.435 0.585 -3.849 1.00 92.69 98 TYR A C 1
ATOM 812 O O . TYR A 1 98 ? -4.013 -0.510 -3.470 1.00 92.69 98 TYR A O 1
ATOM 820 N N . LEU A 1 99 ? -3.756 1.355 -4.702 1.00 95.38 99 LEU A N 1
ATOM 821 C CA . LEU A 1 99 ? -2.454 0.987 -5.246 1.00 95.38 99 LEU A CA 1
ATOM 822 C C . LEU A 1 99 ? -1.360 0.972 -4.171 1.00 95.38 99 LEU A C 1
ATOM 824 O O . LEU A 1 99 ? -0.541 0.052 -4.150 1.00 95.38 99 LEU A O 1
ATOM 828 N N . LYS A 1 100 ? -1.371 1.946 -3.254 1.00 95.50 100 LYS A N 1
ATOM 829 C CA . LYS A 1 100 ? -0.474 1.993 -2.091 1.00 95.50 100 LYS A CA 1
ATOM 830 C C . LYS A 1 100 ? -0.673 0.782 -1.188 1.00 95.50 100 LYS A C 1
ATOM 832 O O . LYS A 1 100 ? 0.290 0.073 -0.895 1.00 95.50 100 LYS A O 1
ATOM 837 N N . TYR A 1 101 ? -1.921 0.464 -0.841 1.00 94.69 101 TYR A N 1
ATOM 838 C CA . TYR A 1 101 ? -2.240 -0.757 -0.104 1.00 94.69 101 TYR A CA 1
ATOM 839 C C . TYR A 1 101 ? -1.748 -2.016 -0.825 1.00 94.69 101 TYR A C 1
ATOM 841 O O . TYR A 1 101 ? -1.092 -2.855 -0.206 1.00 94.69 101 TYR A O 1
ATOM 849 N N . TRP A 1 102 ? -2.028 -2.138 -2.127 1.00 96.31 102 TRP A N 1
ATOM 850 C CA . TRP A 1 102 ? -1.579 -3.268 -2.936 1.00 96.31 102 TRP A CA 1
ATOM 851 C C . TRP A 1 102 ? -0.055 -3.419 -2.896 1.00 96.31 102 TRP A C 1
ATOM 853 O O . TRP A 1 102 ? 0.431 -4.500 -2.572 1.00 96.31 102 TRP A O 1
ATOM 863 N N . LEU A 1 103 ? 0.709 -2.348 -3.133 1.00 97.00 103 LEU A N 1
ATOM 864 C CA . LEU A 1 103 ? 2.173 -2.411 -3.134 1.00 97.00 103 LEU A CA 1
ATOM 865 C C . LEU A 1 103 ? 2.706 -2.914 -1.785 1.00 97.00 103 LEU A C 1
ATOM 867 O O . LEU A 1 103 ? 3.545 -3.815 -1.744 1.00 97.00 103 LEU A O 1
ATOM 871 N N . TYR A 1 104 ? 2.192 -2.373 -0.682 1.00 96.12 104 TYR A N 1
ATOM 872 C CA . TYR A 1 104 ? 2.602 -2.754 0.669 1.00 96.12 104 TYR A CA 1
ATOM 873 C C . TYR A 1 104 ? 2.208 -4.192 1.025 1.00 96.12 104 TYR A C 1
ATOM 875 O O . TYR A 1 104 ? 2.997 -4.919 1.636 1.00 96.12 104 TYR A O 1
ATOM 883 N N . ASP A 1 105 ? 1.033 -4.647 0.591 1.00 94.69 105 ASP A N 1
ATOM 884 C CA . ASP A 1 105 ? 0.622 -6.042 0.746 1.00 94.69 105 ASP A CA 1
ATOM 885 C C . ASP A 1 105 ? 1.519 -6.997 -0.060 1.00 94.69 105 ASP A C 1
ATOM 887 O O . ASP A 1 105 ? 1.911 -8.053 0.445 1.00 94.69 105 ASP A O 1
ATOM 891 N N . GLN A 1 106 ? 1.934 -6.606 -1.269 1.00 95.44 106 GLN A N 1
ATOM 892 C CA . GLN A 1 106 ? 2.851 -7.390 -2.100 1.00 95.44 106 GLN A CA 1
ATOM 893 C C . GLN A 1 106 ? 4.268 -7.454 -1.514 1.00 95.44 106 GLN A C 1
ATOM 895 O O . GLN A 1 106 ? 4.864 -8.529 -1.513 1.00 95.44 106 GLN A O 1
ATOM 900 N N . ILE A 1 107 ? 4.798 -6.358 -0.952 1.00 95.56 107 ILE A N 1
ATOM 901 C CA . ILE A 1 107 ? 6.102 -6.352 -0.257 1.00 95.56 107 ILE A CA 1
ATOM 902 C C . ILE A 1 107 ? 6.131 -7.418 0.850 1.00 95.56 107 ILE A C 1
ATOM 904 O O . ILE A 1 107 ? 7.102 -8.173 0.983 1.00 95.56 107 ILE A O 1
ATOM 908 N N . ILE A 1 108 ? 5.052 -7.507 1.631 1.00 92.88 108 ILE A N 1
ATOM 909 C CA . ILE A 1 108 ? 4.916 -8.478 2.722 1.00 92.88 108 ILE A CA 1
ATOM 910 C C . ILE A 1 108 ? 4.723 -9.896 2.176 1.00 92.88 108 ILE A C 1
ATOM 912 O O . ILE A 1 108 ? 5.386 -10.829 2.641 1.00 92.88 108 ILE A O 1
ATOM 916 N N . THR A 1 109 ? 3.846 -10.056 1.184 1.00 92.00 109 THR A N 1
ATOM 917 C CA . THR A 1 109 ? 3.467 -11.356 0.611 1.00 92.00 109 THR A CA 1
ATOM 918 C C . THR A 1 109 ? 4.637 -12.024 -0.109 1.00 92.00 109 THR A C 1
ATOM 920 O O . THR A 1 109 ? 4.952 -13.184 0.169 1.00 92.00 109 THR A O 1
ATOM 923 N N . GLU A 1 110 ? 5.347 -11.279 -0.959 1.00 92.19 110 GLU A N 1
ATOM 924 C CA . GLU A 1 110 ? 6.558 -11.729 -1.663 1.00 92.19 110 GLU A CA 1
ATOM 925 C C . GLU A 1 110 ? 7.763 -11.862 -0.705 1.00 92.19 110 GLU A C 1
ATOM 927 O O . GLU A 1 110 ? 8.790 -12.467 -1.041 1.00 92.19 110 GLU A O 1
ATOM 932 N N . GLY A 1 111 ? 7.632 -11.349 0.524 1.00 93.12 111 GLY A N 1
ATOM 933 C CA . GLY A 1 111 ? 8.609 -11.500 1.594 1.00 93.12 111 GLY A CA 1
ATOM 934 C C . GLY A 1 111 ? 9.913 -10.774 1.301 1.00 93.12 111 GLY A C 1
ATOM 935 O O . GLY A 1 111 ? 10.971 -11.377 1.471 1.00 93.12 111 GLY A O 1
ATOM 936 N N . LEU A 1 112 ? 9.827 -9.524 0.837 1.00 95.62 112 LEU A N 1
ATOM 937 C CA . LEU A 1 112 ? 11.004 -8.699 0.573 1.00 95.62 112 LEU A CA 1
ATOM 938 C C . LEU A 1 112 ? 11.741 -8.392 1.881 1.00 95.62 112 LEU A C 1
ATOM 940 O O . LEU A 1 112 ? 11.119 -8.032 2.890 1.00 95.62 112 LEU A O 1
ATOM 944 N N . ASP A 1 113 ? 13.062 -8.527 1.867 1.00 95.50 113 ASP A N 1
ATOM 945 C CA . ASP A 1 113 ? 13.906 -8.096 2.980 1.00 95.50 113 ASP A CA 1
ATOM 946 C C . ASP A 1 113 ? 14.146 -6.571 2.975 1.00 95.50 113 ASP A C 1
ATOM 948 O O . ASP A 1 113 ? 13.707 -5.847 2.081 1.00 95.50 113 ASP A O 1
ATOM 952 N N . GLY A 1 114 ? 14.830 -6.051 3.999 1.00 95.75 114 GLY A N 1
ATOM 953 C CA . GLY A 1 114 ? 15.078 -4.609 4.118 1.00 95.75 114 GLY A CA 1
ATOM 954 C C . GLY A 1 114 ? 15.905 -4.014 2.970 1.00 95.75 114 GLY A C 1
ATOM 955 O O . GLY A 1 114 ? 15.703 -2.855 2.609 1.00 95.75 114 GLY A O 1
ATOM 956 N N . ASN A 1 115 ? 16.809 -4.789 2.367 1.00 95.69 115 ASN A N 1
ATOM 957 C CA . ASN A 1 115 ? 17.613 -4.333 1.236 1.00 95.69 115 ASN A CA 1
ATOM 958 C C . ASN A 1 115 ? 16.800 -4.355 -0.066 1.00 95.69 115 ASN A C 1
ATOM 960 O O . ASN A 1 115 ? 16.881 -3.418 -0.858 1.00 95.69 115 ASN A O 1
ATOM 964 N N . GLU A 1 116 ? 15.971 -5.380 -0.265 1.00 97.38 116 GLU A N 1
ATOM 965 C CA . GLU A 1 116 ? 15.023 -5.438 -1.378 1.00 97.38 116 GLU A CA 1
ATOM 966 C C . GLU A 1 116 ? 14.001 -4.291 -1.308 1.00 97.38 116 GLU A C 1
ATOM 968 O O . GLU A 1 116 ? 13.738 -3.659 -2.328 1.00 97.38 116 GLU A O 1
ATOM 973 N N . ILE A 1 117 ? 13.485 -3.960 -0.116 1.00 97.81 117 ILE A N 1
ATOM 974 C CA . ILE A 1 117 ? 12.594 -2.803 0.102 1.00 97.81 117 ILE A CA 1
ATOM 975 C C . ILE A 1 117 ? 13.303 -1.496 -0.264 1.00 97.81 117 ILE A C 1
ATOM 977 O O . ILE A 1 117 ? 12.765 -0.691 -1.022 1.00 97.81 117 ILE A O 1
ATOM 981 N N . LYS A 1 118 ? 14.539 -1.296 0.206 1.00 96.06 118 LYS A N 1
ATOM 982 C CA . LYS A 1 118 ? 15.325 -0.110 -0.156 1.00 96.06 118 LYS A CA 1
ATOM 983 C C . LYS A 1 118 ? 15.494 0.004 -1.675 1.00 96.06 118 LYS A C 1
ATOM 985 O O . LYS A 1 118 ? 15.300 1.075 -2.241 1.00 96.06 118 LYS A O 1
ATOM 990 N N . LYS A 1 119 ? 15.810 -1.108 -2.343 1.00 96.06 119 LYS A N 1
ATOM 991 C CA . LYS A 1 119 ? 15.970 -1.157 -3.803 1.00 96.06 119 LYS A CA 1
ATOM 992 C C . LYS A 1 119 ? 14.665 -0.926 -4.556 1.00 96.06 119 LYS A C 1
ATOM 994 O O . LYS A 1 119 ? 14.700 -0.350 -5.637 1.00 96.06 119 LYS A O 1
ATOM 999 N N . LEU A 1 120 ? 13.533 -1.339 -3.992 1.00 97.19 120 LEU A N 1
ATOM 1000 C CA . LEU A 1 120 ? 12.213 -1.031 -4.533 1.00 97.19 120 LEU A CA 1
ATOM 1001 C C . LEU A 1 120 ? 11.966 0.478 -4.550 1.00 97.19 120 LEU A C 1
ATOM 1003 O O . LEU A 1 120 ? 11.603 1.004 -5.595 1.00 97.19 120 LEU A O 1
ATOM 1007 N N . PHE A 1 121 ? 12.227 1.185 -3.449 1.00 96.31 121 PHE A N 1
ATOM 1008 C CA . PHE A 1 121 ? 12.034 2.638 -3.410 1.00 96.31 121 PHE A CA 1
ATOM 1009 C C . PHE A 1 121 ? 13.066 3.414 -4.241 1.00 96.31 121 PHE A C 1
ATOM 1011 O O . PHE A 1 121 ? 12.710 4.401 -4.879 1.00 96.31 121 PHE A O 1
ATOM 1018 N N . GLU A 1 122 ? 14.319 2.953 -4.315 1.00 94.69 122 GLU A N 1
ATOM 1019 C CA . GLU A 1 122 ? 15.314 3.521 -5.240 1.00 94.69 122 GLU A CA 1
ATOM 1020 C C . GLU A 1 122 ? 14.879 3.367 -6.708 1.00 94.69 122 GLU A C 1
ATOM 1022 O O . GLU A 1 122 ? 14.979 4.312 -7.492 1.00 94.69 122 GLU A O 1
ATOM 1027 N N . GLY A 1 123 ? 14.376 2.186 -7.081 1.00 93.44 123 GLY A N 1
ATOM 1028 C CA . GLY A 1 123 ? 13.875 1.929 -8.429 1.00 93.44 123 GLY A CA 1
ATOM 1029 C C . GLY A 1 123 ? 12.601 2.715 -8.744 1.00 93.44 123 GLY A C 1
ATOM 1030 O O . GLY A 1 123 ? 12.463 3.229 -9.851 1.00 93.44 123 GLY A O 1
ATOM 1031 N N . TRP A 1 124 ? 11.707 2.867 -7.764 1.00 93.62 124 TRP A N 1
ATOM 1032 C CA . TRP A 1 124 ? 10.532 3.734 -7.848 1.00 93.62 124 TRP A CA 1
ATOM 1033 C C . TRP A 1 124 ? 10.930 5.173 -8.194 1.00 93.62 124 TRP A C 1
ATOM 1035 O O . TRP A 1 124 ? 10.504 5.690 -9.226 1.00 93.62 124 TRP A O 1
ATOM 1045 N N . GLU A 1 125 ? 11.793 5.784 -7.379 1.00 92.62 125 GLU A N 1
ATOM 1046 C CA . GLU A 1 125 ? 12.234 7.174 -7.545 1.00 92.62 125 GLU A CA 1
ATOM 1047 C C . GLU A 1 125 ? 12.909 7.412 -8.897 1.00 92.62 125 GLU A C 1
ATOM 1049 O O . GLU A 1 125 ? 12.657 8.424 -9.542 1.00 92.62 125 GLU A O 1
ATOM 1054 N N . LYS A 1 126 ? 13.753 6.476 -9.343 1.00 91.00 126 LYS A N 1
ATOM 1055 C CA . LYS A 1 126 ? 14.559 6.656 -10.553 1.00 91.00 126 LYS A CA 1
ATOM 1056 C C . LYS A 1 126 ? 13.817 6.329 -11.851 1.00 91.00 126 LYS A C 1
ATOM 1058 O O . LYS A 1 126 ? 14.159 6.887 -12.889 1.00 91.00 126 LYS A O 1
ATOM 1063 N N . HIS A 1 127 ? 12.873 5.387 -11.820 1.00 88.56 127 HIS A N 1
ATOM 1064 C CA . HIS A 1 127 ? 12.352 4.776 -13.049 1.00 88.56 127 HIS A CA 1
ATOM 1065 C C . HIS A 1 127 ? 10.833 4.807 -13.200 1.00 88.56 127 HIS A C 1
ATOM 1067 O O . HIS A 1 127 ? 10.351 4.509 -14.290 1.00 88.56 127 HIS A O 1
ATOM 1073 N N . VAL A 1 128 ? 10.078 5.101 -12.139 1.00 89.31 128 VAL A N 1
ATOM 1074 C CA . VAL A 1 128 ? 8.608 5.021 -12.173 1.00 89.31 128 VAL A CA 1
ATOM 1075 C C . VAL A 1 128 ? 7.954 6.328 -11.729 1.00 89.31 128 VAL A C 1
ATOM 1077 O O . VAL A 1 128 ? 6.916 6.697 -12.265 1.00 89.31 128 VAL A O 1
ATOM 1080 N N . LYS A 1 129 ? 8.561 7.072 -10.801 1.00 90.88 129 LYS A N 1
ATOM 1081 C CA . LYS A 1 129 ? 7.988 8.302 -10.240 1.00 90.88 129 LYS A CA 1
ATOM 1082 C C . LYS A 1 129 ? 7.650 9.367 -11.282 1.00 90.88 129 LYS A C 1
ATOM 1084 O O . LYS A 1 129 ? 6.634 10.036 -11.131 1.00 90.88 129 LYS A O 1
ATOM 1089 N N . ASP A 1 130 ? 8.443 9.509 -12.341 1.00 86.56 130 ASP A N 1
ATOM 1090 C CA . ASP A 1 130 ? 8.186 10.511 -13.384 1.00 86.56 130 ASP A CA 1
ATOM 1091 C C . ASP A 1 130 ? 6.862 10.278 -14.132 1.00 86.56 130 ASP A C 1
ATOM 1093 O O . ASP A 1 130 ? 6.244 11.236 -14.605 1.00 86.56 130 ASP A O 1
ATOM 1097 N N . GLU A 1 131 ? 6.352 9.042 -14.137 1.00 81.88 131 GLU A N 1
ATOM 1098 C CA . GLU A 1 131 ? 5.028 8.720 -14.674 1.00 81.88 131 GLU A CA 1
ATOM 1099 C C . GLU A 1 131 ? 3.908 9.445 -13.919 1.00 81.88 131 GLU A C 1
ATOM 1101 O O . GLU A 1 131 ? 2.909 9.821 -14.524 1.00 81.88 131 GLU A O 1
ATOM 1106 N N . ILE A 1 132 ? 4.071 9.719 -12.617 1.00 82.88 132 ILE A N 1
ATOM 1107 C CA . ILE A 1 132 ? 3.094 10.507 -11.846 1.00 82.88 132 ILE A CA 1
ATOM 1108 C C . ILE A 1 132 ? 2.904 11.884 -12.466 1.00 82.88 132 ILE A C 1
ATOM 1110 O O . ILE A 1 132 ? 1.777 12.359 -12.584 1.00 82.88 132 ILE A O 1
ATOM 1114 N N . ASN A 1 133 ? 4.006 12.538 -12.833 1.00 79.75 133 ASN A N 1
ATOM 1115 C CA . ASN A 1 133 ? 3.956 13.883 -13.389 1.00 79.75 133 ASN A CA 1
ATOM 1116 C C . ASN A 1 133 ? 3.350 13.861 -14.790 1.00 79.75 133 ASN A C 1
ATOM 1118 O O . ASN A 1 133 ? 2.550 14.733 -15.118 1.00 79.75 133 ASN A O 1
ATOM 1122 N N . TYR A 1 134 ? 3.700 12.850 -15.589 1.00 75.31 134 TYR A N 1
ATOM 1123 C CA . TYR A 1 134 ? 3.146 12.667 -16.926 1.00 75.31 134 TYR A CA 1
ATOM 1124 C C . TYR A 1 134 ? 1.629 12.418 -16.894 1.00 75.31 134 TYR A C 1
ATOM 1126 O O . TYR A 1 134 ? 0.893 13.014 -17.677 1.00 75.31 134 TYR A O 1
ATOM 1134 N N . TYR A 1 135 ? 1.156 11.612 -15.942 1.00 77.56 135 TYR A N 1
ATOM 1135 C CA . TYR A 1 135 ? -0.257 11.262 -15.774 1.00 77.56 135 TYR A CA 1
ATOM 1136 C C . TYR A 1 135 ? -1.033 12.189 -14.829 1.00 77.56 135 TYR A C 1
ATOM 1138 O O . TYR A 1 135 ? -2.190 11.924 -14.532 1.00 77.56 135 TYR A O 1
ATOM 1146 N N . SER A 1 136 ? -0.408 13.242 -14.296 1.00 79.69 136 SER A N 1
ATOM 1147 C CA . SER A 1 136 ? -0.985 14.108 -13.253 1.00 79.69 136 SER A CA 1
ATOM 1148 C C . SER A 1 136 ? -1.500 13.385 -11.990 1.00 79.69 136 SER A C 1
ATOM 1150 O O . SER A 1 136 ? -2.197 13.995 -11.183 1.00 79.69 136 SER A O 1
ATOM 1152 N N . LEU A 1 137 ? -1.079 12.139 -11.737 1.00 84.75 137 LEU A N 1
ATOM 1153 C CA . LEU A 1 137 ? -1.521 11.291 -10.617 1.00 84.75 137 LEU A CA 1
ATOM 1154 C C . LEU A 1 137 ? -0.814 11.632 -9.296 1.00 84.75 137 LEU A C 1
ATOM 1156 O O . LEU A 1 137 ? -0.279 10.758 -8.609 1.00 84.75 137 LEU A O 1
ATOM 1160 N N . LYS A 1 138 ? -0.776 12.913 -8.919 1.00 84.44 138 LYS A N 1
ATOM 1161 C CA . LYS A 1 138 ? -0.095 13.387 -7.697 1.00 84.44 138 LYS A CA 1
ATOM 1162 C C . LYS A 1 138 ? -0.469 12.620 -6.415 1.00 84.44 138 LYS A C 1
ATOM 1164 O O . LYS A 1 138 ? 0.426 12.438 -5.593 1.00 84.44 138 LYS A O 1
ATOM 1169 N N . PRO A 1 139 ? -1.712 12.131 -6.218 1.00 86.19 139 PRO A N 1
ATOM 1170 C CA . PRO A 1 139 ? -2.052 11.339 -5.031 1.00 86.19 139 PRO A CA 1
ATOM 1171 C C . PRO A 1 139 ? -1.319 9.987 -4.923 1.00 86.19 139 PRO A C 1
ATOM 1173 O O . PRO A 1 139 ? -1.317 9.369 -3.860 1.00 86.19 139 PRO A O 1
ATOM 1176 N N . CYS A 1 140 ? -0.695 9.511 -6.004 1.00 91.00 140 CYS A N 1
ATOM 1177 C CA . CYS A 1 140 ? 0.007 8.229 -6.074 1.00 91.00 140 CYS A CA 1
ATOM 1178 C C . CYS A 1 140 ? 1.503 8.334 -5.717 1.00 91.00 140 CYS A C 1
ATOM 1180 O O . CYS A 1 140 ? 2.262 7.440 -6.071 1.00 91.00 140 CYS A O 1
ATOM 1182 N N . ILE A 1 141 ? 1.975 9.395 -5.054 1.00 92.69 141 ILE A N 1
ATOM 1183 C CA . ILE A 1 141 ? 3.383 9.481 -4.627 1.00 92.69 141 ILE A CA 1
ATOM 1184 C C . ILE A 1 141 ? 3.649 8.461 -3.516 1.00 92.69 141 ILE A C 1
ATOM 1186 O O . ILE A 1 141 ? 2.910 8.405 -2.540 1.00 92.69 141 ILE A O 1
ATOM 1190 N N . PHE A 1 142 ? 4.709 7.664 -3.662 1.00 94.25 142 PHE A N 1
ATOM 1191 C CA . PHE A 1 142 ? 5.141 6.693 -2.655 1.00 94.25 142 PHE A CA 1
ATOM 1192 C C . PHE A 1 142 ? 6.373 7.215 -1.924 1.00 94.25 142 PHE A C 1
ATOM 1194 O O . PHE A 1 142 ? 7.378 7.543 -2.566 1.00 94.25 142 PHE A O 1
ATOM 1201 N N . HIS A 1 143 ? 6.319 7.240 -0.594 1.00 94.88 143 HIS A N 1
ATOM 1202 C CA . HIS A 1 143 ? 7.458 7.613 0.245 1.00 94.88 143 HIS A CA 1
ATOM 1203 C C . HIS A 1 143 ? 8.301 6.390 0.615 1.00 94.88 143 HIS A C 1
ATOM 1205 O O . HIS A 1 143 ? 7.800 5.272 0.717 1.00 94.88 143 HIS A O 1
ATOM 1211 N N . ASN A 1 144 ? 9.607 6.586 0.816 1.00 94.81 144 ASN A N 1
ATOM 1212 C CA . ASN A 1 144 ? 10.534 5.499 1.141 1.00 94.81 144 ASN A CA 1
ATOM 1213 C C . ASN A 1 144 ? 10.360 5.039 2.597 1.00 94.81 144 ASN A C 1
ATOM 1215 O O . ASN A 1 144 ? 10.910 5.657 3.515 1.00 94.81 144 ASN A O 1
ATOM 1219 N N . LEU A 1 145 ? 9.596 3.961 2.778 1.00 96.44 145 LEU A N 1
ATOM 1220 C CA . LEU A 1 145 ? 9.260 3.371 4.072 1.00 96.44 145 LEU A CA 1
ATOM 1221 C C . LEU A 1 145 ? 10.107 2.131 4.377 1.00 96.44 145 LEU A C 1
ATOM 1223 O O . LEU A 1 145 ? 10.416 1.322 3.503 1.00 96.44 145 LEU A O 1
ATOM 1227 N N . ASN A 1 146 ? 10.421 1.917 5.651 1.00 95.25 146 ASN A N 1
ATOM 1228 C CA . ASN A 1 146 ? 10.975 0.646 6.110 1.00 95.25 146 ASN A CA 1
ATOM 1229 C C . ASN A 1 146 ? 9.873 -0.405 6.361 1.00 95.25 146 ASN A C 1
ATOM 1231 O O . ASN A 1 146 ? 8.680 -0.123 6.302 1.00 95.25 146 ASN A O 1
ATOM 1235 N N . ARG A 1 147 ? 10.265 -1.649 6.659 1.00 94.75 147 ARG A N 1
ATOM 1236 C CA . ARG A 1 147 ? 9.322 -2.763 6.871 1.00 94.75 147 ARG A CA 1
ATOM 1237 C C . ARG A 1 147 ? 8.303 -2.506 7.989 1.00 94.75 147 ARG A C 1
ATOM 1239 O O . ARG A 1 147 ? 7.133 -2.839 7.815 1.00 94.75 147 ARG A O 1
ATOM 1246 N N . ASP A 1 148 ? 8.726 -1.936 9.113 1.00 93.12 148 ASP A N 1
ATOM 1247 C CA . ASP A 1 148 ? 7.830 -1.685 10.246 1.00 93.12 148 ASP A CA 1
ATOM 1248 C C . ASP A 1 148 ? 6.827 -0.575 9.908 1.00 93.12 148 ASP A C 1
ATOM 1250 O O . ASP A 1 148 ? 5.644 -0.681 10.222 1.00 93.12 148 ASP A O 1
ATOM 1254 N N . GLU A 1 149 ? 7.281 0.459 9.204 1.00 95.44 149 GLU A N 1
ATOM 1255 C CA . GLU A 1 149 ? 6.447 1.538 8.670 1.00 95.44 149 GLU A CA 1
ATOM 1256 C C . GLU A 1 149 ? 5.417 1.027 7.653 1.00 95.44 149 GLU A C 1
ATOM 1258 O O . GLU A 1 149 ? 4.238 1.363 7.755 1.00 95.44 149 GLU A O 1
ATOM 1263 N N . ILE A 1 150 ? 5.836 0.152 6.731 1.00 95.94 150 ILE A N 1
ATOM 1264 C CA . ILE A 1 150 ? 4.959 -0.511 5.752 1.00 95.94 150 ILE A CA 1
ATOM 1265 C C . ILE A 1 150 ? 3.865 -1.317 6.457 1.00 95.94 150 ILE A C 1
ATOM 1267 O O . ILE A 1 150 ? 2.696 -1.228 6.085 1.00 95.94 150 ILE A O 1
ATOM 1271 N N . ASN A 1 151 ? 4.222 -2.084 7.491 1.00 92.31 151 ASN A N 1
ATOM 1272 C CA . ASN A 1 151 ? 3.255 -2.859 8.268 1.00 92.31 151 ASN A CA 1
ATOM 1273 C C . ASN A 1 151 ? 2.202 -1.951 8.927 1.00 92.31 151 ASN A C 1
ATOM 1275 O O . ASN A 1 151 ? 1.008 -2.238 8.852 1.00 92.31 151 ASN A O 1
ATOM 1279 N N . LYS A 1 152 ? 2.626 -0.832 9.524 1.00 92.88 152 LYS A N 1
ATOM 1280 C CA . LYS A 1 152 ? 1.717 0.124 10.173 1.00 92.88 152 LYS A CA 1
ATOM 1281 C C . LYS A 1 152 ? 0.768 0.788 9.182 1.00 92.88 152 LYS A C 1
ATOM 1283 O O . LYS A 1 152 ? -0.447 0.723 9.366 1.00 92.88 152 LYS A O 1
ATOM 1288 N N . ILE A 1 153 ? 1.301 1.377 8.110 1.00 93.88 153 ILE A N 1
ATOM 1289 C CA . ILE A 1 153 ? 0.478 2.114 7.143 1.00 93.88 153 ILE A CA 1
ATOM 1290 C C . ILE A 1 153 ? -0.476 1.177 6.393 1.00 93.88 153 ILE A C 1
ATOM 1292 O O . ILE A 1 153 ? -1.642 1.513 6.190 1.00 93.88 153 ILE A O 1
ATOM 1296 N N . LYS A 1 154 ? -0.040 -0.052 6.075 1.00 92.94 154 LYS A N 1
ATOM 1297 C CA . LYS A 1 154 ? -0.912 -1.076 5.489 1.00 92.94 154 LYS A CA 1
ATOM 1298 C C . LYS A 1 154 ? -2.087 -1.404 6.412 1.00 92.94 154 LYS A C 1
ATOM 1300 O O . LYS A 1 154 ? -3.205 -1.553 5.924 1.00 92.94 154 LYS A O 1
ATOM 1305 N N . ASN A 1 155 ? -1.861 -1.517 7.722 1.00 90.12 155 ASN A N 1
ATOM 1306 C CA . ASN A 1 155 ? -2.934 -1.799 8.679 1.00 90.12 155 ASN A CA 1
ATOM 1307 C C . ASN A 1 155 ? -3.940 -0.645 8.758 1.00 90.12 155 ASN A C 1
ATOM 1309 O O . ASN A 1 155 ? -5.145 -0.892 8.788 1.00 90.12 155 ASN A O 1
ATOM 1313 N N . ILE A 1 156 ? -3.462 0.602 8.714 1.00 89.81 156 ILE A N 1
ATOM 1314 C CA . ILE A 1 156 ? -4.318 1.798 8.645 1.00 89.81 156 ILE A CA 1
ATOM 1315 C C . ILE A 1 156 ? -5.168 1.776 7.369 1.00 89.81 156 ILE A C 1
ATOM 1317 O O . ILE A 1 156 ? -6.379 2.001 7.418 1.00 89.81 156 ILE A O 1
ATOM 1321 N N . TYR A 1 157 ? -4.565 1.457 6.225 1.00 89.50 157 TYR A N 1
ATOM 1322 C CA . TYR A 1 157 ? -5.286 1.339 4.960 1.00 89.50 157 TYR A CA 1
ATOM 1323 C C . TYR A 1 157 ? -6.294 0.192 4.968 1.00 89.50 157 TYR A C 1
ATOM 1325 O O . TYR A 1 157 ? -7.413 0.384 4.503 1.00 89.50 157 TYR A O 1
ATOM 1333 N N . ALA A 1 158 ? -5.962 -0.978 5.523 1.00 87.75 158 ALA A N 1
ATOM 1334 C CA . ALA A 1 158 ? -6.921 -2.073 5.671 1.00 87.75 158 ALA A CA 1
ATOM 1335 C C . ALA A 1 158 ? -8.109 -1.663 6.547 1.00 87.75 158 ALA A C 1
ATOM 1337 O O . ALA A 1 158 ? -9.253 -1.906 6.171 1.00 87.75 158 ALA A O 1
ATOM 1338 N N . PHE A 1 159 ? -7.860 -1.022 7.691 1.00 82.94 159 PHE A N 1
ATOM 1339 C CA . PHE A 1 159 ? -8.926 -0.544 8.570 1.00 82.94 159 PHE A CA 1
ATOM 1340 C C . PHE A 1 159 ? -9.898 0.380 7.817 1.00 82.94 159 PHE A C 1
ATOM 1342 O O . PHE A 1 159 ? -11.108 0.159 7.846 1.00 82.94 159 PHE A O 1
ATOM 1349 N N . ASN A 1 160 ? -9.384 1.345 7.056 1.00 79.06 160 ASN A N 1
ATOM 1350 C CA . ASN A 1 160 ? -10.229 2.332 6.384 1.00 79.06 160 ASN A CA 1
ATOM 1351 C C . ASN A 1 160 ? -10.845 1.859 5.061 1.00 79.06 160 ASN A C 1
ATOM 1353 O O . ASN A 1 160 ? -11.942 2.284 4.719 1.00 79.06 160 ASN A O 1
ATOM 1357 N N . THR A 1 161 ? -10.183 0.976 4.311 1.00 78.81 161 THR A N 1
ATOM 1358 C CA . THR A 1 161 ? -10.704 0.490 3.017 1.00 78.81 161 THR A CA 1
ATOM 1359 C C . THR A 1 161 ? -11.583 -0.752 3.154 1.00 78.81 161 THR A C 1
ATOM 1361 O O . THR A 1 161 ? -12.480 -0.954 2.337 1.00 78.81 161 THR A O 1
ATOM 1364 N N . LEU A 1 162 ? -11.365 -1.579 4.184 1.00 79.88 162 LEU A N 1
ATOM 1365 C CA . LEU A 1 162 ? -12.091 -2.837 4.379 1.00 79.88 162 LEU A CA 1
ATOM 1366 C C . LEU A 1 162 ? -13.090 -2.769 5.521 1.00 79.88 162 LEU A C 1
ATOM 1368 O O . LEU A 1 162 ? -14.234 -3.177 5.337 1.00 79.88 162 LEU A O 1
ATOM 1372 N N . LEU A 1 163 ? -12.669 -2.304 6.697 1.00 75.44 163 LEU A N 1
ATOM 1373 C CA . LEU A 1 163 ? -13.502 -2.390 7.890 1.00 75.44 163 LEU A CA 1
ATOM 1374 C C . LEU A 1 163 ? -14.494 -1.229 7.967 1.00 75.44 163 LEU A C 1
ATOM 1376 O O . LEU A 1 163 ? -15.690 -1.492 8.044 1.00 75.44 163 LEU A O 1
ATOM 1380 N N . TYR A 1 164 ? -14.033 0.024 7.934 1.00 70.69 164 TYR A N 1
ATOM 1381 C CA . TYR A 1 164 ? -14.906 1.185 8.146 1.00 70.69 164 TYR A CA 1
ATOM 1382 C C . TYR A 1 164 ? -16.141 1.212 7.216 1.00 70.69 164 TYR A C 1
ATOM 1384 O O . TYR A 1 164 ? -17.260 1.292 7.728 1.00 70.69 164 TYR A O 1
ATOM 1392 N N . PRO A 1 165 ? -16.013 1.004 5.887 1.00 73.00 165 PRO A N 1
ATOM 1393 C CA . PRO A 1 165 ? -17.160 0.997 4.973 1.00 73.00 165 PRO A CA 1
ATOM 1394 C C . PRO A 1 165 ? -18.109 -0.192 5.192 1.00 73.00 165 PRO A C 1
ATOM 1396 O O . PRO A 1 165 ? -19.186 -0.255 4.608 1.00 73.00 165 PRO A O 1
ATOM 1399 N N . ASN A 1 166 ? -17.685 -1.169 5.994 1.00 72.56 166 ASN A N 1
ATOM 1400 C CA . ASN A 1 166 ? -18.398 -2.399 6.303 1.00 72.56 166 ASN A CA 1
ATOM 1401 C C . ASN A 1 166 ? -18.709 -2.533 7.797 1.00 72.56 166 ASN A C 1
ATOM 1403 O O . ASN A 1 166 ? -19.069 -3.629 8.221 1.00 72.56 166 ASN A O 1
ATOM 1407 N N . ALA A 1 167 ? -18.567 -1.472 8.601 1.00 72.50 167 ALA A N 1
ATOM 1408 C CA . ALA A 1 167 ? -18.634 -1.557 10.060 1.00 72.50 167 ALA A CA 1
ATOM 1409 C C . ALA A 1 167 ? -19.937 -2.222 10.552 1.00 72.50 167 ALA A C 1
ATOM 1411 O O . ALA A 1 167 ? -19.905 -3.058 11.452 1.00 72.50 167 ALA A O 1
ATOM 1412 N N . GLU A 1 168 ? -21.060 -1.967 9.873 1.00 73.06 168 GLU A N 1
ATOM 1413 C CA . GLU A 1 168 ? -22.357 -2.614 10.127 1.00 73.06 168 GLU A CA 1
ATOM 1414 C C . GLU A 1 168 ? -22.316 -4.153 10.038 1.00 73.06 168 GLU A C 1
ATOM 1416 O O . GLU A 1 168 ? -22.971 -4.852 10.809 1.00 73.06 168 GLU A O 1
ATOM 1421 N N . LYS A 1 169 ? -21.496 -4.718 9.143 1.00 73.00 169 LYS A N 1
ATOM 1422 C CA . LYS A 1 169 ? -21.345 -6.174 8.989 1.00 73.00 169 LYS A CA 1
ATOM 1423 C C . LYS A 1 169 ? -20.571 -6.793 10.143 1.00 73.00 169 LYS A C 1
ATOM 1425 O O . LYS A 1 169 ? -20.680 -7.997 10.356 1.00 73.00 169 LYS A O 1
ATOM 1430 N N . PHE A 1 170 ? -19.823 -5.974 10.878 1.00 66.06 170 PHE A N 1
ATOM 1431 C CA . PHE A 1 170 ? -19.082 -6.360 12.071 1.00 66.06 170 PHE A CA 1
ATOM 1432 C C . PHE A 1 170 ? -19.856 -6.078 13.373 1.00 66.06 170 PHE A C 1
ATOM 1434 O O . PHE A 1 170 ? -19.412 -6.530 14.426 1.00 66.06 170 PHE A O 1
ATOM 1441 N N . GLU A 1 171 ? -21.034 -5.427 13.325 1.00 62.59 171 GLU A N 1
ATOM 1442 C CA . GLU A 1 171 ? -21.894 -5.200 14.507 1.00 62.59 171 GLU A CA 1
ATOM 1443 C C . GLU A 1 171 ? -22.301 -6.523 15.180 1.00 62.59 171 GLU A C 1
ATOM 1445 O O . GLU A 1 171 ? -22.360 -6.622 16.407 1.00 62.59 171 GLU A O 1
ATOM 1450 N N . THR A 1 172 ? -22.557 -7.572 14.388 1.00 60.81 172 THR A N 1
ATOM 1451 C CA . THR A 1 172 ? -22.935 -8.896 14.903 1.00 60.81 172 THR A CA 1
ATOM 1452 C C . THR A 1 172 ? -21.764 -9.869 14.827 1.00 60.81 172 THR A C 1
ATOM 1454 O O . THR A 1 172 ? -21.546 -10.586 13.851 1.00 60.81 172 THR A O 1
ATOM 1457 N N . CYS A 1 173 ? -20.994 -9.903 15.911 1.00 59.66 173 CYS A N 1
ATOM 1458 C CA . CYS A 1 173 ? -19.821 -10.756 16.016 1.00 59.66 173 CYS A CA 1
ATOM 1459 C C . CYS A 1 173 ? -20.209 -12.250 16.110 1.00 59.66 173 CYS A C 1
ATOM 1461 O O . CYS A 1 173 ? -20.613 -12.747 17.163 1.00 59.66 173 CYS A O 1
ATOM 1463 N N . ASN A 1 174 ? -20.057 -12.991 15.007 1.00 62.28 174 ASN A N 1
ATOM 1464 C CA . ASN A 1 174 ? -19.993 -14.457 14.996 1.00 62.28 174 ASN A CA 1
ATOM 1465 C C . ASN A 1 174 ? -18.574 -14.927 14.621 1.00 62.28 174 ASN A C 1
ATOM 1467 O O . ASN A 1 174 ? -17.802 -14.168 14.046 1.00 62.28 174 ASN A O 1
ATOM 1471 N N . LYS A 1 175 ? -18.208 -16.183 14.918 1.00 60.44 175 LYS A N 1
ATOM 1472 C CA . LYS A 1 175 ? -16.823 -16.687 14.780 1.00 60.44 175 LYS A CA 1
ATOM 1473 C C . LYS A 1 175 ? -16.147 -16.372 13.429 1.00 60.44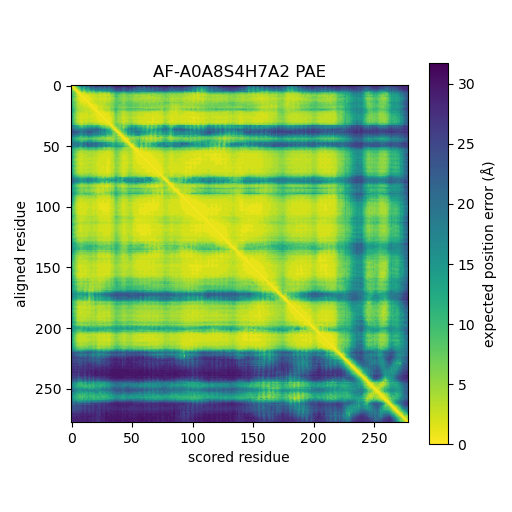 175 LYS A C 1
ATOM 1475 O O . LYS A 1 175 ? -14.949 -16.122 13.426 1.00 60.44 175 LYS A O 1
ATOM 1480 N N . ASN A 1 176 ? -16.891 -16.370 12.318 1.00 62.31 176 ASN A N 1
ATOM 1481 C CA . ASN A 1 176 ? -16.344 -16.064 10.990 1.00 62.31 176 ASN A CA 1
ATOM 1482 C C . ASN A 1 176 ? -16.218 -14.550 10.750 1.00 62.31 176 ASN A C 1
ATOM 1484 O O . ASN A 1 176 ? -15.223 -14.109 10.191 1.00 62.31 176 ASN A O 1
ATOM 1488 N N . VAL A 1 177 ? -17.191 -13.759 11.214 1.00 63.47 177 VAL A N 1
ATOM 1489 C CA . VAL A 1 177 ? -17.194 -12.286 11.124 1.00 63.47 177 VAL A CA 1
ATOM 1490 C C . VAL A 1 177 ? -16.127 -11.650 12.025 1.00 63.47 177 VAL A C 1
ATOM 1492 O O . VAL A 1 177 ? -15.621 -10.579 11.709 1.00 63.47 177 VAL A O 1
ATOM 1495 N N . CYS A 1 178 ? -15.728 -12.313 13.114 1.00 68.81 178 CYS A N 1
ATOM 1496 C CA . CYS A 1 178 ? -14.752 -11.754 14.060 1.00 68.81 178 CYS A CA 1
ATOM 1497 C C . CYS A 1 178 ? -13.311 -12.205 13.813 1.00 68.81 178 CYS A C 1
ATOM 1499 O O . CYS A 1 178 ? -12.392 -11.744 14.489 1.00 68.81 178 CYS A O 1
ATOM 1501 N N . GLU A 1 179 ? -13.088 -13.113 12.862 1.00 74.12 179 GLU A N 1
ATOM 1502 C CA . GLU A 1 179 ? -11.733 -13.439 12.429 1.00 74.12 179 GLU A CA 1
ATOM 1503 C C . GLU A 1 179 ? -11.085 -12.170 11.853 1.00 74.12 179 GLU A C 1
ATOM 1505 O O . GLU A 1 179 ? -11.729 -11.434 11.112 1.00 74.12 179 GLU A O 1
ATOM 1510 N N . TYR A 1 180 ? -9.834 -11.876 12.216 1.00 75.06 180 TYR A N 1
ATOM 1511 C CA . TYR A 1 180 ? -9.140 -10.621 11.872 1.00 75.06 180 TYR A CA 1
ATOM 1512 C C . TYR A 1 180 ? -9.641 -9.338 12.563 1.00 75.06 180 TYR A C 1
ATOM 1514 O O . TYR A 1 180 ? -9.144 -8.260 12.249 1.00 75.06 180 TYR A O 1
ATOM 1522 N N . VAL A 1 181 ? -10.538 -9.414 13.553 1.00 75.12 181 VAL A N 1
ATOM 1523 C CA . VAL A 1 181 ? -10.927 -8.227 14.346 1.00 75.12 181 VAL A CA 1
ATOM 1524 C C . VAL A 1 181 ? -9.730 -7.583 15.045 1.00 75.12 181 VAL A C 1
ATOM 1526 O O . VAL A 1 181 ? -9.596 -6.363 15.007 1.00 75.12 181 VAL A O 1
ATOM 1529 N N . ASP A 1 182 ? -8.823 -8.385 15.606 1.00 76.06 182 ASP A N 1
ATOM 1530 C CA . ASP A 1 182 ? -7.607 -7.868 16.246 1.00 76.06 182 ASP A CA 1
ATOM 1531 C C . ASP A 1 182 ? -6.721 -7.116 15.247 1.00 76.06 182 ASP A C 1
ATOM 1533 O O . ASP A 1 182 ? -6.160 -6.077 15.582 1.00 76.06 182 ASP A O 1
ATOM 1537 N N . TYR A 1 183 ? -6.651 -7.598 14.004 1.00 81.12 183 TYR A N 1
ATOM 1538 C CA . TYR A 1 183 ? -5.898 -6.961 12.925 1.00 81.12 183 TYR A CA 1
ATOM 1539 C C . TYR A 1 183 ? -6.477 -5.588 12.562 1.00 81.12 183 TYR A C 1
ATOM 1541 O O . TYR A 1 183 ? -5.750 -4.598 12.486 1.00 81.12 183 TYR A O 1
ATOM 1549 N N . PHE A 1 184 ? -7.797 -5.503 12.387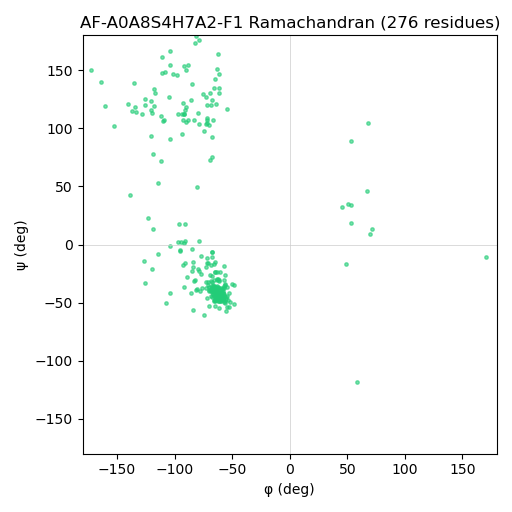 1.00 79.00 184 PHE A N 1
ATOM 1550 C CA . PHE A 1 184 ? -8.453 -4.228 12.100 1.00 79.00 184 PHE A CA 1
ATOM 1551 C C . PHE A 1 184 ? -8.387 -3.260 13.284 1.00 79.00 184 PHE A C 1
ATOM 1553 O O . PHE A 1 184 ? -8.163 -2.066 13.095 1.00 79.00 184 PHE A O 1
ATOM 1560 N N . GLY A 1 185 ? -8.525 -3.775 14.504 1.00 76.69 185 GLY A N 1
ATOM 1561 C CA . GLY A 1 185 ? -8.352 -3.000 15.722 1.00 76.69 185 GLY A CA 1
ATOM 1562 C C . GLY A 1 185 ? -6.938 -2.442 15.882 1.00 76.69 185 GLY A C 1
ATOM 1563 O O . GLY A 1 185 ? -6.758 -1.282 16.252 1.00 76.69 185 GLY A O 1
ATOM 1564 N N . GLU A 1 186 ? -5.919 -3.232 15.543 1.00 81.44 186 GLU A N 1
ATOM 1565 C CA . GLU A 1 186 ? -4.541 -2.746 15.457 1.00 81.44 186 GLU A CA 1
ATOM 1566 C C . GLU A 1 186 ? -4.403 -1.624 14.425 1.00 81.44 186 GLU A C 1
ATOM 1568 O O . GLU A 1 186 ? -3.740 -0.638 14.722 1.00 81.44 186 GLU A O 1
ATOM 1573 N N . GLY A 1 187 ? -5.087 -1.702 13.280 1.00 84.75 187 GLY A N 1
ATOM 1574 C CA . GLY A 1 187 ? -5.145 -0.605 12.308 1.00 84.75 187 GLY A CA 1
ATOM 1575 C C . GLY A 1 187 ? -5.697 0.706 12.884 1.00 84.75 187 GLY A C 1
ATOM 1576 O O . GLY A 1 187 ? -5.101 1.759 12.662 1.00 84.75 187 GLY A O 1
ATOM 1577 N N . LEU A 1 188 ? -6.771 0.652 13.682 1.00 80.19 188 LEU A N 1
ATOM 1578 C CA . LEU A 1 188 ? -7.307 1.826 14.389 1.00 80.19 188 LEU A CA 1
ATOM 1579 C C . LEU A 1 188 ? -6.311 2.384 15.418 1.00 80.19 188 LEU A C 1
ATOM 1581 O O . LEU A 1 188 ? -6.098 3.591 15.506 1.00 80.19 188 LEU A O 1
ATOM 1585 N N . ASN A 1 189 ? -5.660 1.510 16.186 1.00 80.50 189 ASN A N 1
ATOM 1586 C CA . ASN A 1 189 ? -4.642 1.934 17.145 1.00 80.50 189 ASN A CA 1
ATOM 1587 C C . ASN A 1 189 ? -3.431 2.579 16.445 1.00 80.50 189 ASN A C 1
ATOM 1589 O O . ASN A 1 189 ? -2.923 3.601 16.903 1.00 80.50 189 ASN A O 1
ATOM 1593 N N . GLU A 1 190 ? -2.980 2.018 15.319 1.00 86.81 190 GLU A N 1
ATOM 1594 C CA . GLU A 1 190 ? -1.902 2.597 14.512 1.00 86.81 190 GLU A CA 1
ATOM 1595 C C . GLU A 1 190 ? -2.299 3.940 13.899 1.00 86.81 190 GLU A C 1
ATOM 1597 O O . GLU A 1 190 ? -1.466 4.845 13.870 1.00 86.81 190 GLU A O 1
ATOM 1602 N N . LEU A 1 191 ? -3.554 4.122 13.478 1.00 84.31 191 LEU A N 1
ATOM 1603 C CA . LEU A 1 191 ? -4.066 5.416 13.017 1.00 84.31 191 LEU A CA 1
ATOM 1604 C C . LEU A 1 191 ? -3.882 6.484 14.106 1.00 84.31 191 LEU A C 1
ATOM 1606 O O . LEU A 1 191 ? -3.270 7.524 13.861 1.00 84.31 191 LEU A O 1
ATOM 1610 N N . ASN A 1 192 ? -4.306 6.189 15.334 1.00 75.62 192 ASN A N 1
ATOM 1611 C CA . ASN A 1 192 ? -4.222 7.130 16.456 1.00 75.62 192 ASN A CA 1
ATOM 1612 C C . ASN A 1 192 ? -2.784 7.397 16.901 1.00 75.62 192 ASN A C 1
ATOM 1614 O O . ASN A 1 192 ? -2.400 8.543 17.149 1.00 75.62 192 ASN A O 1
ATOM 1618 N N . ASN A 1 193 ? -1.955 6.355 16.934 1.00 81.81 193 ASN A N 1
ATOM 1619 C CA . ASN A 1 193 ? -0.531 6.508 17.200 1.00 81.81 193 ASN A CA 1
ATOM 1620 C C . ASN A 1 193 ? 0.160 7.337 16.111 1.00 81.81 193 ASN A C 1
ATOM 1622 O O . ASN A 1 193 ? 1.032 8.141 16.435 1.00 81.81 193 ASN A O 1
ATOM 1626 N N . SER A 1 194 ? -0.231 7.184 14.844 1.00 85.19 194 SER A N 1
ATOM 1627 C CA . SER A 1 194 ? 0.329 7.952 13.725 1.00 85.19 194 SER A CA 1
ATOM 1628 C C . SER A 1 194 ? 0.014 9.437 13.844 1.00 85.19 194 SER A C 1
ATOM 1630 O O . SER A 1 194 ? 0.923 10.250 13.700 1.00 85.19 194 SER A O 1
ATOM 1632 N N . ILE A 1 195 ? -1.232 9.792 14.186 1.00 80.31 195 ILE A N 1
ATOM 1633 C CA . ILE A 1 195 ? -1.655 11.187 14.406 1.00 80.31 195 ILE A CA 1
ATOM 1634 C C . ILE A 1 195 ? -0.754 11.854 15.450 1.00 80.31 195 ILE A C 1
ATOM 1636 O O . ILE A 1 195 ? -0.133 12.883 15.178 1.00 80.31 195 ILE A O 1
ATOM 1640 N N . ASN A 1 196 ? -0.623 11.228 16.622 1.00 74.19 196 ASN A N 1
ATOM 1641 C CA . ASN A 1 196 ? 0.160 11.783 17.724 1.00 74.19 196 ASN A CA 1
ATOM 1642 C C . ASN A 1 196 ? 1.655 11.862 17.385 1.00 74.19 196 ASN A C 1
ATOM 1644 O O . ASN A 1 196 ? 2.289 12.902 17.559 1.00 74.19 196 ASN A O 1
ATOM 1648 N N . ASN A 1 197 ? 2.231 10.774 16.871 1.00 80.81 197 ASN A N 1
ATOM 1649 C CA . ASN A 1 197 ? 3.672 10.697 16.649 1.00 80.81 197 ASN A CA 1
ATOM 1650 C C . ASN A 1 197 ? 4.144 11.555 15.472 1.00 80.81 197 ASN A C 1
ATOM 1652 O O . ASN A 1 197 ? 5.249 12.096 15.535 1.00 80.81 197 ASN A O 1
ATOM 1656 N N . CYS A 1 198 ? 3.329 11.722 14.429 1.00 82.31 198 CYS A N 1
ATOM 1657 C CA . CYS A 1 198 ? 3.661 12.623 13.331 1.00 82.31 198 CYS A CA 1
ATOM 1658 C C . CYS A 1 198 ? 3.528 14.093 13.724 1.00 82.31 198 CYS A C 1
ATOM 1660 O O . CYS A 1 198 ? 4.402 14.887 13.378 1.00 82.31 198 CYS A O 1
ATOM 1662 N N . TYR A 1 199 ? 2.523 14.449 14.530 1.00 75.25 199 TYR A N 1
ATOM 1663 C CA . TYR A 1 199 ? 2.423 15.792 15.103 1.00 75.25 199 TYR A CA 1
ATOM 1664 C C . TYR A 1 199 ? 3.626 16.123 16.003 1.00 75.25 199 TYR A C 1
ATOM 1666 O O . TYR A 1 199 ? 4.232 17.189 15.884 1.00 75.25 199 TYR A O 1
ATOM 1674 N N . SER A 1 200 ? 4.036 15.181 16.857 1.00 72.06 200 SER A N 1
ATOM 1675 C CA . SER A 1 200 ? 5.200 15.329 17.740 1.00 72.06 200 SER A CA 1
ATOM 1676 C C . SER A 1 200 ? 6.558 15.114 17.053 1.00 72.06 200 SER A C 1
ATOM 1678 O O . SER A 1 200 ? 7.582 15.179 17.731 1.00 72.06 200 SER A O 1
ATOM 1680 N N . LYS A 1 201 ? 6.593 14.873 15.730 1.00 78.06 201 LYS A N 1
ATOM 1681 C CA . LYS A 1 201 ? 7.812 14.596 14.938 1.00 78.06 201 LYS A CA 1
ATOM 1682 C C . LYS A 1 201 ? 8.672 13.449 15.494 1.00 78.06 201 LYS A C 1
ATOM 1684 O O . LYS A 1 201 ? 9.898 13.484 15.418 1.00 78.06 201 LYS A O 1
ATOM 1689 N N . LEU A 1 202 ? 8.030 12.442 16.081 1.00 72.81 202 LEU A N 1
ATOM 1690 C CA . LEU A 1 202 ? 8.694 11.271 16.662 1.00 72.81 202 LEU A CA 1
ATOM 1691 C C . LEU A 1 202 ? 8.975 10.177 15.628 1.00 72.81 202 LEU A C 1
ATOM 1693 O O . LEU A 1 202 ? 9.829 9.321 15.855 1.00 72.81 202 LEU A O 1
ATOM 1697 N N . TRP A 1 203 ? 8.235 10.167 14.521 1.00 82.62 203 TRP A N 1
ATOM 1698 C CA . TRP A 1 203 ? 8.377 9.190 13.440 1.00 82.62 203 TRP A CA 1
ATOM 1699 C C . TRP A 1 203 ? 9.085 9.793 12.228 1.00 82.62 203 TRP A C 1
ATOM 1701 O O . TRP A 1 203 ? 9.293 11.006 12.161 1.00 82.62 203 TRP A O 1
ATOM 1711 N N . SER A 1 204 ? 9.511 8.933 11.297 1.00 89.69 204 SER A N 1
ATOM 1712 C CA . SER A 1 204 ? 10.257 9.382 10.124 1.00 89.69 204 SER A CA 1
ATOM 1713 C C . SER A 1 204 ? 9.425 10.338 9.269 1.00 89.69 204 SER A C 1
ATOM 1715 O O . SER A 1 204 ? 8.204 10.211 9.160 1.00 89.69 204 SER A O 1
ATOM 1717 N N . GLU A 1 205 ? 10.108 11.291 8.637 1.00 91.56 205 GLU A N 1
ATOM 1718 C CA . GLU A 1 205 ? 9.478 12.251 7.730 1.00 91.56 205 GLU A CA 1
ATOM 1719 C C . GLU A 1 205 ? 8.745 11.537 6.586 1.00 91.56 205 GLU A C 1
ATOM 1721 O O . GLU A 1 205 ? 7.600 11.866 6.300 1.00 91.56 205 GLU A O 1
ATOM 1726 N N . ASN A 1 206 ? 9.348 10.492 6.010 1.00 94.38 206 ASN A N 1
ATOM 1727 C CA . ASN A 1 206 ? 8.734 9.697 4.944 1.00 94.38 206 ASN A CA 1
ATOM 1728 C C . ASN A 1 206 ? 7.433 9.024 5.391 1.00 94.38 206 ASN A C 1
ATOM 1730 O O . ASN A 1 206 ? 6.437 9.099 4.675 1.00 94.38 206 ASN A O 1
ATOM 1734 N N . TYR A 1 207 ? 7.417 8.401 6.575 1.00 95.00 207 TYR A N 1
ATOM 1735 C CA . TYR A 1 207 ? 6.189 7.820 7.112 1.00 95.00 207 TYR A CA 1
ATOM 1736 C C . TYR A 1 207 ? 5.117 8.887 7.317 1.00 95.00 207 TYR A C 1
ATOM 1738 O O . TYR A 1 207 ? 3.966 8.702 6.928 1.00 95.00 207 TYR A O 1
ATOM 1746 N N . CYS A 1 208 ? 5.487 10.013 7.926 1.00 92.75 208 CYS A N 1
ATOM 1747 C CA . CYS A 1 208 ? 4.528 11.067 8.211 1.00 92.75 208 CYS A CA 1
ATOM 1748 C C . CYS A 1 208 ? 4.012 11.753 6.948 1.00 92.75 208 CYS A C 1
ATOM 1750 O O . CYS A 1 208 ? 2.847 12.132 6.920 1.00 92.75 208 CYS A O 1
ATOM 1752 N N . ASN A 1 209 ? 4.816 11.856 5.891 1.00 92.69 209 ASN A N 1
ATOM 1753 C CA . ASN A 1 209 ? 4.355 12.335 4.592 1.00 92.69 209 ASN A CA 1
ATOM 1754 C C . ASN A 1 209 ? 3.323 11.378 3.986 1.00 92.69 209 ASN A C 1
ATOM 1756 O O . ASN A 1 209 ? 2.235 11.820 3.625 1.00 92.69 209 ASN A O 1
ATOM 1760 N N . GLU A 1 210 ? 3.609 10.072 3.970 1.00 93.88 210 GLU A N 1
ATOM 1761 C CA . GLU A 1 210 ? 2.671 9.042 3.501 1.00 93.88 210 GLU A CA 1
ATOM 1762 C C . GLU A 1 210 ? 1.346 9.081 4.280 1.00 93.88 210 GLU A C 1
ATOM 1764 O O . GLU A 1 210 ? 0.251 9.040 3.712 1.00 93.88 210 GLU A O 1
ATOM 1769 N N . PHE A 1 211 ? 1.447 9.207 5.602 1.00 91.62 211 PHE A N 1
ATOM 1770 C CA . PHE A 1 211 ? 0.301 9.274 6.495 1.00 91.62 211 PHE A CA 1
ATOM 1771 C C . PHE A 1 211 ? -0.512 10.567 6.321 1.00 91.62 211 PHE A C 1
ATOM 1773 O O . PHE A 1 211 ? -1.738 10.520 6.251 1.00 91.62 211 PHE A O 1
ATOM 1780 N N . ASN A 1 212 ? 0.144 11.722 6.211 1.00 87.69 212 ASN A N 1
ATOM 1781 C CA . ASN A 1 212 ? -0.529 13.009 6.031 1.00 87.69 212 ASN A CA 1
ATOM 1782 C C . ASN A 1 212 ? -1.210 13.112 4.662 1.00 87.69 212 ASN A C 1
ATOM 1784 O O . ASN A 1 212 ? -2.308 13.654 4.569 1.00 87.69 212 ASN A O 1
ATOM 1788 N N . GLU A 1 213 ? -0.600 12.573 3.604 1.00 87.94 213 GLU A N 1
ATOM 1789 C CA . GLU A 1 213 ? -1.252 12.452 2.296 1.00 87.94 213 GLU A CA 1
ATOM 1790 C C . GLU A 1 213 ? -2.534 11.631 2.396 1.00 87.94 213 GLU A C 1
ATOM 1792 O O . GLU A 1 213 ? -3.582 12.059 1.913 1.00 87.94 213 GLU A O 1
ATOM 1797 N N . TYR A 1 214 ? -2.468 10.491 3.083 1.00 86.31 214 TYR A N 1
ATOM 1798 C CA . TYR A 1 214 ? -3.637 9.669 3.356 1.00 86.31 214 TYR A CA 1
ATOM 1799 C C . TYR A 1 214 ? -4.729 10.441 4.123 1.00 86.31 214 TYR A C 1
ATOM 1801 O O . TYR A 1 214 ? -5.892 10.437 3.709 1.00 86.31 214 TYR A O 1
ATOM 1809 N N . LEU A 1 215 ? -4.366 11.164 5.189 1.00 81.94 215 LEU A N 1
ATOM 1810 C CA . LEU A 1 215 ? -5.312 11.994 5.940 1.00 81.94 215 LEU A CA 1
ATOM 1811 C C . LEU A 1 215 ? -5.945 13.087 5.079 1.00 81.94 215 LEU A C 1
ATOM 1813 O O . LEU A 1 215 ? -7.139 13.340 5.200 1.00 81.94 215 LEU A O 1
ATOM 1817 N N . ASN A 1 216 ? -5.178 13.714 4.188 1.00 78.75 216 ASN A N 1
ATOM 1818 C CA . ASN A 1 216 ? -5.696 14.743 3.291 1.00 78.75 216 ASN A CA 1
ATOM 1819 C C . ASN A 1 216 ? -6.749 14.191 2.326 1.00 78.75 216 ASN A C 1
ATOM 1821 O O . ASN A 1 216 ? -7.714 14.889 2.027 1.00 78.75 216 ASN A O 1
ATOM 1825 N N . VAL A 1 217 ? -6.597 12.948 1.858 1.00 75.25 217 VAL A N 1
ATOM 1826 C CA . VAL A 1 217 ? -7.636 12.286 1.054 1.00 75.25 217 VAL A CA 1
ATOM 1827 C C . VAL A 1 217 ? -8.889 12.040 1.892 1.00 75.25 217 VAL A C 1
ATOM 1829 O O . VAL A 1 217 ? -9.988 12.343 1.436 1.00 75.25 217 VAL A O 1
ATOM 1832 N N . CYS A 1 218 ? -8.726 11.565 3.128 1.00 69.88 218 CYS A N 1
ATOM 1833 C CA . CYS A 1 218 ? -9.851 11.283 4.021 1.00 69.88 218 CYS A CA 1
ATOM 1834 C C . CYS A 1 218 ? -10.596 12.547 4.463 1.00 69.88 218 CYS A C 1
ATOM 1836 O O . CYS A 1 218 ? -11.811 12.518 4.588 1.00 69.88 218 CYS A O 1
ATOM 1838 N N . ASN A 1 219 ? -9.886 13.656 4.676 1.00 64.56 219 ASN A N 1
ATOM 1839 C CA . ASN A 1 219 ? -10.468 14.932 5.099 1.00 64.56 219 ASN A CA 1
ATOM 1840 C C . ASN A 1 219 ? -11.121 15.712 3.947 1.00 64.56 219 ASN A C 1
ATOM 1842 O O . ASN A 1 219 ? -11.938 16.593 4.199 1.00 64.56 219 ASN A O 1
ATOM 1846 N N . ALA A 1 220 ? -10.720 15.458 2.696 1.00 53.62 220 ALA A N 1
ATOM 1847 C CA . ALA A 1 220 ? -11.212 16.193 1.529 1.00 53.62 220 ALA A CA 1
ATOM 1848 C C . ALA A 1 220 ? -12.539 15.655 0.975 1.00 53.62 220 ALA A C 1
ATOM 1850 O O . ALA A 1 220 ? -13.168 16.339 0.170 1.00 53.62 220 ALA A O 1
ATOM 1851 N N . ASP A 1 221 ? -12.947 14.453 1.375 1.00 50.78 221 ASP A N 1
ATOM 1852 C CA . ASP A 1 221 ? -14.175 13.819 0.914 1.00 50.78 221 ASP A CA 1
ATOM 1853 C C . ASP A 1 221 ? -14.887 13.182 2.114 1.00 50.78 221 ASP A C 1
ATOM 1855 O O . ASP A 1 221 ? -14.393 12.216 2.703 1.00 50.78 221 ASP A O 1
ATOM 1859 N N . ASP A 1 222 ? -16.077 13.680 2.460 1.00 48.75 222 ASP A N 1
ATOM 1860 C CA . ASP A 1 222 ? -16.919 13.114 3.528 1.00 48.75 222 ASP A CA 1
ATOM 1861 C C . ASP A 1 222 ? -17.240 11.621 3.282 1.00 48.75 222 ASP A C 1
ATOM 1863 O O . ASP A 1 222 ? -17.600 10.888 4.201 1.00 48.75 222 ASP A O 1
ATOM 1867 N N . LYS A 1 223 ? -17.071 11.147 2.038 1.00 48.53 223 LYS A N 1
ATOM 1868 C CA . LYS A 1 223 ? -17.186 9.742 1.623 1.00 48.53 223 LYS A CA 1
ATOM 1869 C C . LYS A 1 223 ? -16.084 8.839 2.201 1.00 48.53 223 LYS A C 1
ATOM 1871 O O . LYS A 1 223 ? -16.308 7.637 2.351 1.00 48.53 223 LYS A O 1
ATOM 1876 N N . TYR A 1 224 ? -14.911 9.397 2.504 1.00 46.53 224 TYR A N 1
ATOM 1877 C CA . TYR A 1 224 ? -13.737 8.682 3.029 1.00 46.53 224 TYR A CA 1
ATOM 1878 C C . TYR A 1 224 ? -13.378 9.097 4.457 1.00 46.53 224 TYR A C 1
ATOM 1880 O O . TYR A 1 224 ? -12.533 8.454 5.084 1.00 46.53 224 TYR A O 1
ATOM 1888 N N . ALA A 1 225 ? -14.024 10.141 4.982 1.00 44.19 225 ALA A N 1
ATOM 1889 C CA . ALA A 1 225 ? -13.922 10.569 6.365 1.00 44.19 225 ALA A CA 1
ATOM 1890 C C . ALA A 1 225 ? -14.600 9.551 7.295 1.00 44.19 225 ALA A C 1
ATOM 1892 O O . ALA A 1 225 ? -15.633 9.815 7.903 1.00 44.19 225 ALA A O 1
ATOM 1893 N N . GLY A 1 226 ? -13.969 8.388 7.474 1.00 38.94 226 GLY A N 1
ATOM 1894 C CA . GLY A 1 226 ? -14.238 7.553 8.642 1.00 38.94 226 GLY A CA 1
ATOM 1895 C C . GLY A 1 226 ? -13.768 8.172 9.956 1.00 38.94 226 GLY A C 1
ATOM 1896 O O . GLY A 1 226 ? -14.059 7.664 11.035 1.00 38.94 226 GLY A O 1
ATOM 1897 N N . THR A 1 227 ? -13.076 9.305 9.853 1.00 38.97 227 THR A N 1
ATOM 1898 C CA . THR A 1 227 ? -12.547 10.095 10.952 1.00 38.97 227 THR A CA 1
ATOM 1899 C C . THR A 1 227 ? -12.439 11.550 10.507 1.00 38.97 227 THR A C 1
ATOM 1901 O O . THR A 1 227 ? -11.478 11.921 9.839 1.00 38.97 227 THR A O 1
ATOM 1904 N N . SER A 1 228 ? -13.379 12.400 10.921 1.00 35.88 228 SER A N 1
ATOM 1905 C CA . SER A 1 228 ? -13.049 13.798 11.211 1.00 35.88 228 SER A CA 1
ATOM 1906 C C . SER A 1 228 ? -12.231 13.797 12.507 1.00 35.88 228 SER A C 1
ATOM 1908 O O . SER A 1 228 ? -12.762 13.519 13.583 1.00 35.88 228 SER A O 1
ATOM 1910 N N . ILE A 1 229 ? -10.919 13.997 12.399 1.00 39.78 229 ILE A N 1
ATOM 1911 C CA . ILE A 1 229 ? -9.972 13.793 13.502 1.00 39.78 229 ILE A CA 1
ATOM 1912 C C . ILE A 1 229 ? -10.019 14.988 14.461 1.00 39.78 229 ILE A C 1
ATOM 1914 O O . ILE A 1 229 ? -9.437 16.031 14.180 1.00 39.78 229 ILE A O 1
ATOM 1918 N N . TYR A 1 230 ? -10.664 14.818 15.618 1.00 38.22 230 TYR A N 1
ATOM 1919 C CA . TYR A 1 230 ? -10.544 15.729 16.761 1.00 38.22 230 TYR A CA 1
ATOM 1920 C C . TYR A 1 230 ? -10.376 14.945 18.064 1.00 38.22 230 TYR A C 1
ATOM 1922 O O . TYR A 1 230 ? -10.999 13.909 18.275 1.00 38.22 230 TYR A O 1
ATOM 1930 N N . GLN A 1 231 ? -9.489 15.434 18.925 1.00 32.25 231 GLN A N 1
ATOM 1931 C CA . GLN A 1 231 ? -9.033 14.762 20.137 1.00 32.25 231 GLN A CA 1
ATOM 1932 C C . GLN A 1 231 ? -9.902 15.193 21.329 1.00 32.25 231 GLN A C 1
ATOM 1934 O O . GLN A 1 231 ? -9.968 16.384 21.634 1.00 32.25 231 GLN A O 1
ATOM 1939 N N . GLN A 1 232 ? -10.558 14.253 22.015 1.00 31.16 232 GLN A N 1
ATOM 1940 C CA . GLN A 1 232 ? -11.155 14.525 23.324 1.00 31.16 232 GLN A CA 1
ATOM 1941 C C . GLN A 1 232 ? -10.958 13.333 24.268 1.00 31.16 232 GLN A C 1
ATOM 1943 O O . GLN A 1 232 ? -11.395 12.221 23.983 1.00 31.16 232 GLN A O 1
ATOM 1948 N N . ASP A 1 233 ? -10.298 13.583 25.399 1.00 29.89 233 ASP A N 1
ATOM 1949 C CA . ASP A 1 233 ? -10.016 12.579 26.424 1.00 29.89 233 ASP A CA 1
ATOM 1950 C C . ASP A 1 233 ? -11.259 12.359 27.305 1.00 29.89 233 ASP A C 1
ATOM 1952 O O . ASP A 1 233 ? -11.662 13.250 28.059 1.00 29.89 233 ASP A O 1
ATOM 1956 N N . LYS A 1 234 ? -11.875 11.173 27.243 1.00 34.53 234 LYS A N 1
ATOM 1957 C CA . LYS A 1 234 ? -12.831 10.714 28.266 1.00 34.53 234 LYS A CA 1
ATOM 1958 C C . LYS A 1 234 ? -12.536 9.273 28.666 1.00 34.53 234 LYS A C 1
ATOM 1960 O O . LYS A 1 234 ? -12.623 8.370 27.847 1.00 34.53 234 LYS A O 1
ATOM 1965 N N . GLU A 1 235 ? -12.213 9.063 29.938 1.00 30.42 235 GLU A N 1
ATOM 1966 C CA . GLU A 1 235 ? -12.039 7.739 30.542 1.00 30.42 235 GLU A CA 1
ATOM 1967 C C . GLU A 1 235 ? -13.377 7.230 31.117 1.00 30.42 235 GLU A C 1
ATOM 1969 O O . GLU A 1 235 ? -13.903 7.824 32.055 1.00 30.42 235 GLU A O 1
ATOM 1974 N N . GLU A 1 236 ? -13.908 6.102 30.626 1.00 35.06 236 GLU A N 1
ATOM 1975 C CA . GLU A 1 236 ? -14.994 5.357 31.300 1.00 35.06 236 GLU A CA 1
ATOM 1976 C C . GLU A 1 236 ? -14.656 3.862 31.482 1.00 35.06 236 GLU A C 1
ATOM 1978 O O . GLU A 1 236 ? -14.581 3.072 30.551 1.00 35.06 236 GLU A O 1
ATOM 1983 N N . VAL A 1 237 ? -14.463 3.392 32.708 1.00 30.44 237 VAL A N 1
ATOM 1984 C CA . VAL A 1 237 ? -14.091 1.986 32.946 1.00 30.44 237 VAL A CA 1
ATOM 1985 C C . VAL A 1 237 ? -15.337 1.086 32.939 1.00 30.44 237 VAL A C 1
ATOM 1987 O O . VAL A 1 237 ? -16.059 1.073 33.936 1.00 30.44 237 VAL A O 1
ATOM 1990 N N . PHE A 1 238 ? -15.572 0.261 31.903 1.00 36.56 238 PHE A N 1
ATOM 1991 C CA . PHE A 1 238 ? -16.489 -0.889 32.044 1.00 36.56 238 PHE A CA 1
ATOM 1992 C C . PHE A 1 238 ? -15.758 -2.178 32.464 1.00 36.56 238 PHE A C 1
ATOM 1994 O O . PHE A 1 238 ? -14.554 -2.373 32.272 1.00 36.56 238 PHE A O 1
ATOM 2001 N N . GLY A 1 239 ? -16.525 -3.048 33.123 1.00 32.62 239 GLY A N 1
ATOM 2002 C CA . GLY A 1 239 ? -16.064 -4.168 33.938 1.00 32.62 239 GLY A CA 1
ATOM 2003 C C . GLY A 1 239 ? -15.264 -5.275 33.239 1.00 32.62 239 GLY A C 1
ATOM 2004 O O . GLY A 1 239 ? -15.235 -5.444 32.024 1.00 32.62 239 GLY A O 1
ATOM 2005 N N . VAL A 1 240 ? -14.600 -6.056 34.092 1.00 32.34 240 VAL A N 1
ATOM 2006 C CA . VAL A 1 240 ? -13.516 -6.996 33.789 1.00 32.34 240 VAL A CA 1
ATOM 2007 C C . VAL A 1 240 ? -13.969 -8.221 32.980 1.00 32.34 240 VAL A C 1
ATOM 2009 O O . VAL A 1 240 ? -14.711 -9.067 33.471 1.00 32.34 240 VAL A O 1
ATOM 2012 N N . GLY A 1 241 ? -13.380 -8.393 31.794 1.00 35.38 241 GLY A N 1
ATOM 2013 C CA . GLY A 1 241 ? -13.324 -9.645 31.033 1.00 35.38 241 GLY A CA 1
ATOM 2014 C C . GLY A 1 241 ? -12.242 -9.552 29.950 1.00 35.38 241 GLY A C 1
ATOM 2015 O O . GLY A 1 241 ? -12.075 -8.499 29.345 1.00 35.38 241 GLY A O 1
ATOM 2016 N N . LYS A 1 242 ? -11.457 -10.614 29.711 1.00 35.06 242 LYS A N 1
ATOM 2017 C CA . LYS A 1 242 ? -10.499 -10.653 28.587 1.00 35.06 242 LYS A CA 1
ATOM 2018 C C . LYS A 1 242 ? -11.285 -10.676 27.271 1.00 35.06 242 LYS A C 1
ATOM 2020 O O . LYS A 1 242 ? -11.679 -11.749 26.825 1.00 35.06 242 LYS A O 1
ATOM 2025 N N . ARG A 1 243 ? -11.546 -9.515 26.675 1.00 40.31 243 ARG A N 1
ATOM 2026 C CA . ARG A 1 243 ? -12.082 -9.402 25.315 1.00 40.31 243 ARG A CA 1
ATOM 2027 C C . ARG A 1 243 ? -11.273 -8.347 24.571 1.00 40.31 243 ARG A C 1
ATOM 2029 O O . ARG A 1 243 ? -11.287 -7.186 24.960 1.00 40.31 243 ARG A O 1
ATOM 2036 N N . TYR A 1 244 ? -10.546 -8.787 23.548 1.00 45.62 244 TYR A N 1
ATOM 2037 C CA . TYR A 1 244 ? -10.160 -7.922 22.443 1.00 45.62 244 TYR A CA 1
ATOM 2038 C C . TYR A 1 244 ? -11.453 -7.689 21.667 1.00 45.62 244 TYR A C 1
ATOM 2040 O O . TYR A 1 244 ? -12.033 -8.638 21.138 1.00 45.62 244 TYR A O 1
ATOM 2048 N N . ALA A 1 245 ? -12.011 -6.490 21.771 1.00 50.56 245 ALA A N 1
ATOM 2049 C CA . ALA A 1 245 ? -13.309 -6.179 21.193 1.00 50.56 245 ALA A CA 1
ATOM 2050 C C . ALA A 1 245 ? -13.149 -4.955 20.305 1.00 50.56 245 ALA A C 1
ATOM 2052 O O . ALA A 1 245 ? -12.732 -3.900 20.779 1.00 50.56 245 ALA A O 1
ATOM 2053 N N . LEU A 1 246 ? -13.455 -5.133 19.023 1.00 52.62 246 LEU A N 1
ATOM 2054 C CA . LEU A 1 246 ? -13.840 -4.044 18.147 1.00 52.62 246 LEU A CA 1
ATOM 2055 C C . LEU A 1 246 ? -15.369 -3.956 18.218 1.00 52.62 246 LEU A C 1
ATOM 2057 O O . LEU A 1 246 ? -16.045 -4.903 17.812 1.00 52.62 246 LEU A O 1
ATOM 2061 N N . SER A 1 247 ? -15.908 -2.887 18.792 1.00 56.66 247 SER A N 1
ATOM 2062 C CA . SER A 1 247 ? -17.342 -2.586 18.767 1.00 56.66 247 SER A CA 1
ATOM 2063 C C . SER A 1 247 ? -17.624 -1.479 17.761 1.00 56.66 247 SER A C 1
ATOM 2065 O O . SER A 1 247 ? -16.751 -0.677 17.434 1.00 56.66 247 SER A O 1
ATOM 2067 N N . VAL A 1 248 ? -18.849 -1.459 17.248 1.00 55.66 248 VAL A N 1
ATOM 2068 C CA . VAL A 1 248 ? -19.354 -0.379 16.406 1.00 55.66 248 VAL A CA 1
ATOM 2069 C C . VAL A 1 248 ? -20.566 0.195 17.121 1.00 55.66 248 VAL A C 1
ATOM 2071 O O . VAL A 1 248 ? -21.548 -0.513 17.341 1.00 55.66 248 VAL A O 1
ATOM 2074 N N . GLU A 1 249 ? -20.474 1.452 17.536 1.00 57.97 249 GLU A N 1
ATOM 2075 C CA . GLU A 1 249 ? -21.551 2.154 18.235 1.00 57.97 249 GLU A CA 1
ATOM 2076 C C . GLU A 1 249 ? -22.178 3.216 17.333 1.00 57.97 249 GLU A C 1
ATOM 2078 O O . GLU A 1 249 ? -21.509 3.803 16.485 1.00 57.97 249 GLU A O 1
ATOM 2083 N N . LYS A 1 250 ? -23.477 3.473 17.512 1.00 52.31 250 LYS A N 1
ATOM 2084 C CA . LYS A 1 250 ? -24.173 4.564 16.821 1.00 52.31 250 LYS A CA 1
ATOM 2085 C C . LYS A 1 250 ? -24.163 5.801 17.706 1.00 52.31 250 LYS A C 1
ATOM 2087 O O . LYS A 1 250 ? -24.844 5.822 18.728 1.00 52.31 250 LYS A O 1
ATOM 2092 N N . HIS A 1 251 ? -23.447 6.837 17.286 1.00 50.75 251 HIS A N 1
ATOM 2093 C CA . HIS A 1 251 ? -23.429 8.141 17.943 1.00 50.75 251 HIS A CA 1
ATOM 2094 C C . HIS A 1 251 ? -23.910 9.208 16.962 1.00 50.75 251 HIS A C 1
ATOM 2096 O O . HIS A 1 251 ? -23.363 9.326 15.873 1.00 50.75 251 HIS A O 1
ATOM 2102 N N . GLU A 1 252 ? -24.955 9.965 17.313 1.00 57.53 252 GLU A N 1
ATOM 2103 C CA . GLU A 1 252 ? -25.500 11.048 16.467 1.00 57.53 252 GLU A CA 1
ATOM 2104 C C . GLU A 1 252 ? -25.786 10.637 15.000 1.00 57.53 252 GLU A C 1
ATOM 2106 O O . GLU A 1 252 ? -25.668 11.437 14.077 1.00 57.53 252 GLU A O 1
ATOM 2111 N N . ASN A 1 253 ? -26.220 9.388 14.785 1.00 55.06 253 ASN A N 1
ATOM 2112 C CA . ASN A 1 253 ? -26.449 8.756 13.471 1.00 55.06 253 ASN A CA 1
ATOM 2113 C C . ASN A 1 253 ? -25.185 8.400 12.660 1.00 55.06 253 ASN A C 1
ATOM 2115 O O . ASN A 1 253 ? -25.305 8.049 11.487 1.00 55.06 253 ASN A O 1
ATOM 2119 N N . GLN A 1 254 ? -23.999 8.423 13.269 1.00 56.41 254 GLN A N 1
ATOM 2120 C CA . GLN A 1 254 ? -22.740 7.959 12.680 1.00 56.41 254 GLN A CA 1
ATOM 2121 C C . GLN A 1 254 ? -22.243 6.680 13.368 1.00 56.41 254 GLN A C 1
ATOM 2123 O O . GLN A 1 254 ? -22.485 6.470 14.558 1.00 56.41 254 GLN A O 1
ATOM 2128 N N . LEU A 1 255 ? -21.571 5.809 12.606 1.00 58.31 255 LEU A N 1
ATOM 2129 C CA . LEU A 1 255 ? -20.952 4.586 13.123 1.00 58.31 255 LEU A CA 1
ATOM 2130 C C . LEU A 1 255 ? -19.551 4.903 13.660 1.00 58.31 255 LEU A C 1
ATOM 2132 O O . LEU A 1 255 ? -18.711 5.422 12.925 1.00 58.31 255 LEU A O 1
ATOM 2136 N N . LEU A 1 256 ? -19.299 4.558 14.923 1.00 62.62 256 LEU A N 1
ATOM 2137 C CA . LEU A 1 256 ? -18.023 4.739 15.613 1.00 62.62 256 LEU A CA 1
ATOM 2138 C C . LEU A 1 256 ? -17.369 3.379 15.906 1.00 62.62 256 LEU A C 1
ATOM 2140 O O . LEU A 1 256 ? -17.873 2.642 16.758 1.00 62.62 256 LEU A O 1
ATOM 2144 N N . PRO A 1 257 ? -16.254 3.032 15.237 1.00 60.91 257 PRO A N 1
ATOM 2145 C CA . PRO A 1 257 ? -15.456 1.860 15.583 1.00 60.91 257 PRO A CA 1
ATOM 2146 C C . PRO A 1 257 ? -14.618 2.116 16.844 1.00 60.91 257 PRO A C 1
ATOM 2148 O O . PRO A 1 257 ? -13.869 3.089 16.909 1.00 60.91 257 PRO A O 1
ATOM 2151 N N . ILE A 1 258 ? -14.688 1.217 17.823 1.00 62.62 258 ILE A N 1
ATOM 2152 C CA . ILE A 1 258 ? -13.947 1.296 19.090 1.00 62.62 258 ILE A CA 1
ATOM 2153 C C . ILE A 1 258 ? -13.166 0.002 19.269 1.00 62.62 258 ILE A C 1
ATOM 2155 O O . ILE A 1 258 ? -13.765 -1.068 19.251 1.00 62.62 258 ILE A O 1
ATOM 2159 N N . TYR A 1 259 ? -11.847 0.075 19.471 1.00 59.31 259 TYR A N 1
ATOM 2160 C CA . TYR A 1 259 ? -11.009 -1.105 19.703 1.00 59.31 259 TYR A CA 1
ATOM 2161 C C . TYR A 1 259 ? -10.353 -1.100 21.083 1.00 59.31 259 TYR A C 1
ATOM 2163 O O . TYR A 1 259 ? -9.688 -0.139 21.464 1.00 59.31 259 TYR A O 1
ATOM 2171 N N . VAL A 1 260 ? -10.477 -2.218 21.804 1.00 55.56 260 VAL A N 1
ATOM 2172 C CA . VAL A 1 260 ? -9.925 -2.384 23.156 1.00 55.56 260 VAL A CA 1
ATOM 2173 C C . VAL A 1 260 ? -8.880 -3.500 23.185 1.00 55.56 260 VAL A C 1
ATOM 2175 O O . VAL A 1 260 ? -9.199 -4.669 22.965 1.00 55.56 260 VAL A O 1
ATOM 2178 N N . LYS A 1 261 ? -7.632 -3.161 23.544 1.00 47.56 261 LYS A N 1
ATOM 2179 C CA . LYS A 1 261 ? -6.523 -4.116 23.729 1.00 47.56 261 LYS A CA 1
ATOM 2180 C C . LYS A 1 261 ? -5.994 -4.056 25.169 1.00 47.56 261 LYS A C 1
ATOM 2182 O O . LYS A 1 261 ? -5.381 -3.076 25.562 1.00 47.56 261 LYS A O 1
ATOM 2187 N N . ASN A 1 262 ? -6.188 -5.139 25.938 1.00 44.66 262 ASN A N 1
ATOM 2188 C CA . ASN A 1 262 ? -5.697 -5.345 27.318 1.00 44.66 262 ASN A CA 1
ATOM 2189 C C . ASN A 1 262 ? -6.046 -4.244 28.347 1.00 44.66 262 ASN A C 1
ATOM 2191 O O . ASN A 1 262 ? -5.193 -3.411 28.601 1.00 44.66 262 ASN A O 1
ATOM 2195 N N . LYS A 1 263 ? -7.199 -4.331 29.041 1.00 40.88 263 LYS A N 1
ATOM 2196 C CA . LYS A 1 263 ? -7.620 -3.606 30.283 1.00 40.88 263 LYS A CA 1
ATOM 2197 C C . LYS A 1 263 ? -7.450 -2.072 30.375 1.00 40.88 263 LYS A C 1
ATOM 2199 O O . LYS A 1 263 ? -8.113 -1.476 31.217 1.00 40.88 263 LYS A O 1
ATOM 2204 N N . ASN A 1 264 ? -6.644 -1.443 29.535 1.00 35.94 264 ASN A N 1
ATOM 2205 C CA . ASN A 1 264 ? -6.554 -0.014 29.347 1.00 35.94 264 ASN A CA 1
ATOM 2206 C C . ASN A 1 264 ? -7.555 0.310 28.249 1.00 35.94 264 ASN A C 1
ATOM 2208 O O . ASN A 1 264 ? -7.376 -0.038 27.082 1.00 35.94 264 ASN A O 1
ATOM 2212 N N . TRP A 1 265 ? -8.663 0.892 28.676 1.00 41.09 265 TRP A N 1
ATOM 2213 C CA . TRP A 1 265 ? -9.643 1.472 27.786 1.00 41.09 265 TRP A CA 1
ATOM 2214 C C . TRP A 1 265 ? -8.983 2.669 27.121 1.00 41.09 265 TRP A C 1
ATOM 2216 O O . TRP A 1 265 ? -8.752 3.676 27.782 1.00 41.09 265 TRP A O 1
ATOM 2226 N N . ILE A 1 266 ? -8.640 2.554 25.842 1.00 37.00 266 ILE A N 1
ATOM 2227 C CA . ILE A 1 266 ? -8.354 3.746 25.058 1.00 37.00 266 ILE A CA 1
ATOM 2228 C C . ILE A 1 266 ? -9.670 4.120 24.386 1.00 37.00 266 ILE A C 1
ATOM 2230 O O . ILE A 1 266 ? -10.048 3.540 23.371 1.00 37.00 266 ILE A O 1
ATOM 2234 N N . TYR A 1 267 ? -10.408 5.032 25.015 1.00 35.50 267 TYR A N 1
ATOM 2235 C CA . TYR A 1 267 ? -11.520 5.689 24.346 1.00 35.50 267 TYR A CA 1
ATOM 2236 C C . TYR A 1 267 ? -10.959 6.671 23.342 1.00 35.50 267 TYR A C 1
ATOM 2238 O O . TYR A 1 267 ? -10.197 7.567 23.698 1.00 35.50 267 TYR A O 1
ATOM 2246 N N . TYR A 1 268 ? -11.421 6.547 22.111 1.00 37.28 268 TYR A N 1
ATOM 2247 C CA . TYR A 1 268 ? -11.444 7.669 21.199 1.00 37.28 268 TYR A CA 1
ATOM 2248 C C . TYR A 1 268 ? -12.901 7.873 20.802 1.00 37.28 268 TYR A C 1
ATOM 2250 O O . TYR A 1 268 ? -13.421 7.188 19.926 1.00 37.28 268 TYR A O 1
ATOM 2258 N N . VAL A 1 269 ? -13.590 8.755 21.529 1.00 33.06 269 VAL A N 1
ATOM 2259 C CA . VAL A 1 269 ? -14.932 9.205 21.153 1.00 33.06 269 VAL A CA 1
ATOM 2260 C C . VAL A 1 269 ? -14.746 10.404 20.227 1.00 33.06 269 VAL A C 1
ATOM 2262 O O . VAL A 1 269 ? -14.358 11.480 20.676 1.00 33.06 269 VAL A O 1
ATOM 2265 N N . TYR A 1 270 ? -14.993 10.218 18.932 1.00 37.00 270 TYR A N 1
ATOM 2266 C CA . TYR A 1 270 ? -14.998 11.306 17.954 1.00 37.00 270 TYR A CA 1
ATOM 2267 C C . TYR A 1 270 ? -16.433 11.835 17.823 1.00 37.00 270 TYR A C 1
ATOM 2269 O O . TYR A 1 270 ? -17.290 11.156 17.264 1.00 37.00 270 TYR A O 1
ATOM 2277 N N . VAL A 1 271 ? -16.709 13.026 18.369 1.00 29.88 271 VAL A N 1
ATOM 2278 C CA . VAL A 1 271 ? -18.013 13.713 18.261 1.00 29.88 271 VAL A CA 1
ATOM 2279 C C . VAL A 1 271 ? -17.839 15.036 17.523 1.00 29.88 271 VAL A C 1
ATOM 2281 O O . VAL A 1 271 ? -16.930 15.811 17.822 1.00 29.88 271 VAL A O 1
ATOM 2284 N N . LEU A 1 272 ? -18.727 15.298 16.563 1.00 35.56 272 LEU A N 1
ATOM 2285 C CA . LEU A 1 272 ? -18.747 16.502 15.739 1.00 35.56 272 LEU A CA 1
ATOM 2286 C C . LEU A 1 272 ? -19.099 17.747 16.569 1.00 35.56 272 LEU A C 1
ATOM 2288 O O . LEU A 1 272 ? -20.190 17.850 17.121 1.00 35.56 272 LEU A O 1
ATOM 2292 N N . TRP A 1 273 ? -18.237 18.766 16.545 1.00 24.66 273 TRP A N 1
ATOM 2293 C CA . TRP A 1 273 ? -18.688 20.154 16.668 1.00 24.66 273 TRP A CA 1
ATOM 2294 C C . TRP A 1 273 ? -18.522 20.840 15.322 1.00 24.66 273 TRP A C 1
ATOM 2296 O O . TRP A 1 273 ? -17.426 21.172 14.878 1.00 24.66 273 TRP A O 1
ATOM 2306 N N . LYS A 1 274 ? -19.653 21.075 14.666 1.00 30.23 274 LYS A N 1
ATOM 2307 C CA . LYS A 1 274 ? -19.748 22.009 13.555 1.00 30.23 274 LYS A CA 1
ATOM 2308 C C . LYS A 1 274 ? -19.653 23.413 14.147 1.00 30.23 274 LYS A C 1
ATOM 2310 O O . LYS A 1 274 ? -20.657 23.851 14.690 1.00 30.23 274 LYS A O 1
ATOM 2315 N N . GLN A 1 275 ? -18.525 24.124 14.044 1.00 23.23 275 GLN A N 1
ATOM 2316 C CA . GLN A 1 275 ? -18.542 25.593 14.120 1.00 23.23 275 GLN A CA 1
ATOM 2317 C C . GLN A 1 275 ? -17.290 26.290 13.538 1.00 23.23 275 GLN A C 1
ATOM 2319 O O . GLN A 1 275 ? -16.186 26.166 14.049 1.00 23.23 275 GLN A O 1
ATOM 2324 N N . VAL A 1 276 ? -17.583 27.103 12.513 1.00 25.61 276 VAL A N 1
ATOM 2325 C CA . VAL A 1 276 ? -17.011 28.417 12.150 1.00 25.61 276 VAL A CA 1
ATOM 2326 C C . VAL A 1 276 ? -15.555 28.480 11.677 1.00 25.61 276 VAL A C 1
ATOM 2328 O O . VAL A 1 276 ? -14.631 28.576 12.473 1.00 25.61 276 VAL A O 1
ATOM 2331 N N . PHE A 1 277 ? -15.386 28.645 10.362 1.00 23.58 277 PHE A N 1
ATOM 2332 C CA . PHE A 1 277 ? -14.384 29.581 9.851 1.00 23.58 277 PHE A CA 1
ATOM 2333 C C . PHE A 1 277 ? -15.089 30.904 9.519 1.00 23.58 277 PHE A C 1
ATOM 2335 O O . PHE A 1 277 ? -15.951 30.954 8.638 1.00 23.58 277 PHE A O 1
ATOM 2342 N N . GLN A 1 278 ? -14.762 31.934 10.303 1.00 26.64 278 GLN A N 1
ATOM 2343 C CA . GLN A 1 278 ? -14.682 33.321 9.844 1.00 26.64 278 GLN A CA 1
ATOM 2344 C C . GLN A 1 278 ? -13.304 33.521 9.220 1.00 26.64 278 GLN A C 1
ATOM 2346 O O . GLN A 1 278 ? -12.350 32.884 9.725 1.00 26.64 278 GLN A O 1
#

Secondary structure (DSSP, 8-state):
---GGG--HHHHHHH-GGGGGSHHHHHHHHHHS---TTT-GGGS--S-GGGT-SSHHHHHHHHHHHHHHHHHHHHHTT----SSTTS----HHHHHHHHHHHHHHHHHHTT--HHHHHHHHHHHHHHTTHHHHHTT-GGG------HHHHHHHHHHHHIIIIIGGGHHHHSS--TTTTTTHHHHHHHHHHHHHHHHHHHTT-S-HHHHHHHHHHHHHHHH-TTT-S-----------PPP----EEEEEEETTEEEEEEE-SS---------------

Radius of gyration: 19.48 Å; Cα contacts (8 Å, |Δi|>4): 333; chains: 1; bounding box: 46×50×60 Å

pLDDT: mean 74.19, std 20.27, range [23.23, 97.81]

Foldseek 3Di:
DPCLLCDFPVNLCVLVVVLCVALLVLLLVLLVDDQDCVPHVVLFDPDDLVPQDPDPLLSRLLRSLSSSLVQLLCCQVVVCNPRSPPRDSVDLLVSLLSSLLSSLSSCSNVVPDQVSLQSSVVSCVPPRVVVCVVSVSVSNDAFSDGNVLSLQVSLLSCLQVPCLVCVVLLQDDDPSSCVCVLSSLSSVVSLVVLVVCLVVVVDDPRSNVNSVSVVCVLVVDVVRCPDPDDADDDDDQDDDDPDQDFHWDQDPNDTDTATDDPRDGPDDDHDDDDDDDD

Sequence (278 aa):
MSGDKEYTLDKIKNKHLFIQNYDFYTIYKEFDNQCDSANNRDVCYNGSIEELSQFPKVTKLLKKLYGNLHKIFSSVERHRNIYFGNANTDDEKLCCIYLKYWLYDQIITEGLDGNEIKKLFEGWEKHVKDEINYYSLKPCIFHNLNRDEINKIKNIYAFNTLLYPNAEKFETCNKNVCEYVDYFGEGLNELNNSINNCYSKLWSENYCNEFNEYLNVCNADDKYAGTSIYQQDKEEVFGVGKRYALSVEKHENQLLPIYVKNKNWIYYVYVLWKQVFQ